Protein AF-A0A3D4Z0M6-F1 (afdb_monomer_lite)

Structure (mmCIF, N/CA/C/O backbone):
data_AF-A0A3D4Z0M6-F1
#
_entry.id   AF-A0A3D4Z0M6-F1
#
loop_
_atom_site.group_PDB
_atom_site.id
_atom_site.type_symbol
_atom_site.label_atom_id
_atom_site.label_alt_id
_atom_site.label_comp_id
_atom_site.label_asym_id
_atom_site.label_entity_id
_atom_site.label_seq_id
_atom_site.pdbx_PDB_ins_code
_atom_site.Cartn_x
_atom_site.Cartn_y
_atom_site.Cartn_z
_atom_site.occupancy
_atom_site.B_iso_or_equiv
_atom_site.auth_seq_id
_atom_site.auth_comp_id
_atom_site.auth_asym_id
_atom_site.auth_atom_id
_atom_site.pdbx_PDB_model_num
ATOM 1 N N . MET A 1 1 ? -47.908 51.190 -25.923 1.00 35.09 1 MET A N 1
ATOM 2 C CA . MET A 1 1 ? -47.369 51.475 -24.568 1.00 35.09 1 MET A CA 1
ATOM 3 C C . MET A 1 1 ? -46.114 50.624 -24.405 1.00 35.09 1 MET A C 1
ATOM 5 O O . MET A 1 1 ? -46.251 49.432 -24.589 1.00 35.09 1 MET A O 1
ATOM 9 N N . LYS A 1 2 ? -44.876 51.059 -24.165 1.00 40.69 2 LYS A N 1
ATOM 10 C CA . LYS A 1 2 ? -44.143 52.338 -24.050 1.00 40.69 2 LYS A CA 1
ATOM 11 C C . LYS A 1 2 ? -43.012 52.251 -25.110 1.00 40.69 2 LYS A C 1
ATOM 13 O O . LYS A 1 2 ? -42.523 51.160 -25.342 1.00 40.69 2 LYS A O 1
ATOM 18 N N . GLY A 1 3 ? -42.552 53.267 -25.826 1.00 33.81 3 GLY A N 1
ATOM 19 C CA . GLY A 1 3 ? -42.704 54.702 -25.670 1.00 33.81 3 GLY A CA 1
ATOM 20 C C . GLY A 1 3 ? -41.327 55.357 -25.559 1.00 33.81 3 GLY A C 1
ATOM 21 O O . GLY A 1 3 ? -40.776 55.315 -24.471 1.00 33.81 3 GLY A O 1
ATOM 22 N N . LYS A 1 4 ? -40.905 56.031 -26.648 1.00 35.88 4 LYS A N 1
ATOM 23 C CA . LYS A 1 4 ? -40.066 57.254 -26.690 1.00 35.88 4 LYS A CA 1
ATOM 24 C C . LYS A 1 4 ? -38.612 57.058 -26.183 1.00 35.88 4 LYS A C 1
ATOM 26 O O . LYS A 1 4 ? -38.340 56.200 -25.371 1.00 35.88 4 LYS A O 1
ATOM 31 N N . SER A 1 5 ? -37.588 57.786 -26.611 1.00 37.28 5 SER A N 1
ATOM 32 C CA . SER A 1 5 ? -37.545 59.201 -26.944 1.00 37.28 5 SER A CA 1
ATOM 33 C C . SER A 1 5 ? -36.145 59.543 -27.486 1.00 37.28 5 SER A C 1
ATOM 35 O O . SER A 1 5 ? -35.161 59.098 -26.911 1.00 37.28 5 SER A O 1
ATOM 37 N N . VAL A 1 6 ? -36.101 60.392 -28.521 1.00 40.75 6 VAL A N 1
ATOM 38 C CA . VAL A 1 6 ? -35.274 61.621 -28.594 1.00 40.75 6 VAL A CA 1
ATOM 39 C C . VAL A 1 6 ? -33.744 61.419 -28.561 1.00 40.75 6 VAL A C 1
ATOM 41 O O . VAL A 1 6 ? -33.149 61.135 -27.536 1.00 40.75 6 VAL A O 1
ATOM 44 N N . MET A 1 7 ? -33.057 61.469 -29.708 1.00 34.66 7 MET A N 1
ATOM 45 C CA . MET A 1 7 ? -32.639 62.687 -30.429 1.00 34.66 7 MET A CA 1
ATOM 46 C C . MET A 1 7 ? -31.686 63.570 -29.611 1.00 34.66 7 MET A C 1
ATOM 48 O O . MET A 1 7 ? -32.118 64.278 -28.713 1.00 34.66 7 MET A O 1
ATOM 52 N N . MET A 1 8 ? -30.423 63.661 -30.038 1.00 35.97 8 MET A N 1
ATOM 53 C CA . MET A 1 8 ? -29.662 64.904 -29.899 1.00 35.97 8 MET A CA 1
ATOM 54 C C . MET A 1 8 ? -28.536 64.995 -30.937 1.00 35.97 8 MET A C 1
ATOM 56 O O . MET A 1 8 ? -27.521 64.312 -30.868 1.00 35.97 8 MET A O 1
ATOM 60 N N . LYS A 1 9 ? -28.750 65.879 -31.918 1.00 39.28 9 LYS A N 1
ATOM 61 C CA . LYS A 1 9 ? -27.719 66.473 -32.774 1.00 39.28 9 LYS A CA 1
ATOM 62 C C . LYS A 1 9 ? -27.037 67.610 -32.001 1.00 39.28 9 LYS A C 1
ATOM 64 O O . LYS A 1 9 ? -27.736 68.466 -31.466 1.00 39.28 9 LYS A O 1
ATOM 69 N N . LYS A 1 10 ? -25.707 67.700 -32.063 1.00 43.59 10 LYS A N 1
ATOM 70 C CA . LYS A 1 10 ? -24.927 68.953 -31.949 1.00 43.59 10 LYS A CA 1
ATOM 71 C C . LYS A 1 10 ? -23.628 68.757 -32.748 1.00 43.59 10 LYS A C 1
ATOM 73 O O . LYS A 1 10 ? -22.839 67.889 -32.410 1.00 43.59 10 LYS A O 1
ATOM 78 N N . LYS A 1 11 ? -23.593 69.255 -33.995 1.00 42.19 11 LYS A N 1
ATOM 79 C CA . LYS A 1 11 ? -22.890 70.480 -34.461 1.00 42.19 11 LYS A CA 1
ATOM 80 C C . LYS A 1 11 ? -21.371 70.401 -34.224 1.00 42.19 11 LYS A C 1
ATOM 82 O O . LYS A 1 11 ? -20.938 70.529 -33.092 1.00 42.19 11 LYS A O 1
ATOM 87 N N . ILE A 1 12 ? -20.604 69.947 -35.223 1.00 45.28 12 ILE A N 1
ATOM 88 C CA . ILE A 1 12 ? -19.953 70.728 -36.308 1.00 45.28 12 ILE A CA 1
ATOM 89 C C . ILE A 1 12 ? -18.880 71.687 -35.764 1.00 45.28 12 ILE A C 1
ATOM 91 O O . ILE A 1 12 ? -19.227 72.652 -35.092 1.00 45.28 12 ILE A O 1
ATOM 95 N N . ASN A 1 13 ? -17.613 71.468 -36.138 1.00 39.25 13 ASN A N 1
ATOM 96 C CA . ASN A 1 13 ? -16.828 72.443 -36.908 1.00 39.25 13 ASN A CA 1
ATOM 97 C C . ASN A 1 13 ? -15.460 71.870 -37.312 1.00 39.25 13 ASN A C 1
ATOM 99 O O . ASN A 1 13 ? -14.703 71.356 -36.497 1.00 39.25 13 ASN A O 1
ATOM 103 N N . GLN A 1 14 ? -15.188 71.977 -38.607 1.00 43.28 14 GLN A N 1
ATOM 104 C CA . GLN A 1 14 ? -13.965 71.619 -39.308 1.00 43.28 14 GLN A CA 1
ATOM 105 C C . GLN A 1 14 ? -13.241 72.933 -39.630 1.00 43.28 14 GLN A C 1
ATOM 107 O O . GLN A 1 14 ? -13.859 73.812 -40.223 1.00 43.28 14 GLN A O 1
ATOM 112 N N . ALA A 1 15 ? -11.965 73.079 -39.263 1.00 42.19 15 ALA A N 1
ATOM 113 C CA . ALA A 1 15 ? -11.063 74.079 -39.849 1.00 42.19 15 ALA A CA 1
ATOM 114 C C . ALA A 1 15 ? -9.594 73.707 -39.547 1.00 42.19 15 ALA A C 1
ATOM 116 O O . ALA A 1 15 ? -9.211 73.615 -38.388 1.00 42.19 15 ALA A O 1
ATOM 117 N N . ILE A 1 16 ? -8.837 73.293 -40.573 1.00 44.03 16 ILE A N 1
ATOM 118 C CA . ILE A 1 16 ? -7.731 74.056 -41.206 1.00 44.03 16 ILE A CA 1
ATOM 119 C C . ILE A 1 16 ? -6.449 74.025 -40.345 1.00 44.03 16 ILE A C 1
ATOM 121 O O . ILE A 1 16 ? -6.341 74.706 -39.337 1.00 44.03 16 ILE A O 1
ATOM 125 N N . LEU A 1 17 ? -5.530 73.094 -40.622 1.00 35.16 17 LEU A N 1
ATOM 126 C CA . LEU A 1 17 ? -4.388 73.232 -41.550 1.00 35.16 17 LEU A CA 1
ATOM 127 C C . LEU A 1 17 ? -3.334 74.237 -41.053 1.00 35.16 17 LEU A C 1
ATOM 129 O O . LEU A 1 17 ? -3.578 75.440 -41.101 1.00 35.16 17 LEU A O 1
ATOM 133 N N . LYS A 1 18 ? -2.138 73.739 -40.697 1.00 35.72 18 LYS A N 1
ATOM 134 C CA . LYS A 1 18 ? -0.835 74.223 -41.202 1.00 35.72 18 LYS A CA 1
ATOM 135 C C . LYS A 1 18 ? 0.344 73.504 -40.538 1.00 35.72 18 LYS A C 1
ATOM 137 O O . LYS A 1 18 ? 0.490 73.543 -39.326 1.00 35.72 18 LYS A O 1
ATOM 142 N N . GLY A 1 19 ? 1.213 72.970 -41.398 1.00 35.75 19 GLY A N 1
ATOM 143 C CA . GLY A 1 19 ? 2.655 72.889 -41.179 1.00 35.75 19 GLY A CA 1
ATOM 144 C C . GLY A 1 19 ? 3.140 71.707 -40.352 1.00 35.75 19 GLY A C 1
ATOM 145 O O . GLY A 1 19 ? 3.070 71.748 -39.140 1.00 35.75 19 GLY A O 1
ATOM 146 N N . PHE A 1 20 ? 3.731 70.710 -41.005 1.00 37.91 20 PHE A N 1
ATOM 147 C CA . PHE A 1 20 ? 5.175 70.506 -40.899 1.00 37.91 20 PHE A CA 1
ATOM 148 C C . PHE A 1 20 ? 5.644 69.713 -42.121 1.00 37.91 20 PHE A C 1
ATOM 150 O O . PHE A 1 20 ? 5.141 68.643 -42.451 1.00 37.91 20 PHE A O 1
ATOM 157 N N . SER A 1 21 ? 6.543 70.363 -42.847 1.00 34.91 21 SER A N 1
ATOM 158 C CA . SER A 1 21 ? 7.282 69.855 -43.990 1.00 34.91 21 SER A CA 1
ATOM 159 C C . SER A 1 21 ? 8.355 68.864 -43.519 1.00 34.91 21 SER A C 1
ATOM 161 O O . SER A 1 21 ? 8.714 68.879 -42.343 1.00 34.91 21 SER A O 1
ATOM 163 N N . VAL A 1 22 ? 8.926 68.137 -44.485 1.00 39.34 22 VAL A N 1
ATOM 164 C CA . VAL A 1 22 ? 10.261 67.498 -44.501 1.00 39.34 22 VAL A CA 1
ATOM 165 C C . VAL A 1 22 ? 10.251 65.959 -44.612 1.00 39.34 22 VAL A C 1
ATOM 167 O O . VAL A 1 22 ? 10.216 65.222 -43.637 1.00 39.34 22 VAL A O 1
ATOM 170 N N . VAL A 1 23 ? 10.362 65.534 -45.879 1.00 43.53 23 VAL A N 1
ATOM 171 C CA . VAL A 1 23 ? 11.240 64.471 -46.413 1.00 43.53 23 VAL A CA 1
ATOM 172 C C . VAL A 1 23 ? 11.001 63.030 -45.929 1.00 43.53 23 VAL A C 1
ATOM 174 O O . VAL A 1 23 ? 11.606 62.532 -44.987 1.00 43.53 23 VAL A O 1
ATOM 177 N N . PHE A 1 24 ? 10.188 62.317 -46.713 1.00 37.53 24 PHE A N 1
ATOM 178 C CA . PHE A 1 24 ? 10.189 60.858 -46.835 1.00 37.53 24 PHE A CA 1
ATOM 179 C C . PHE A 1 24 ? 11.410 60.415 -47.652 1.00 37.53 24 PHE A C 1
ATOM 181 O O 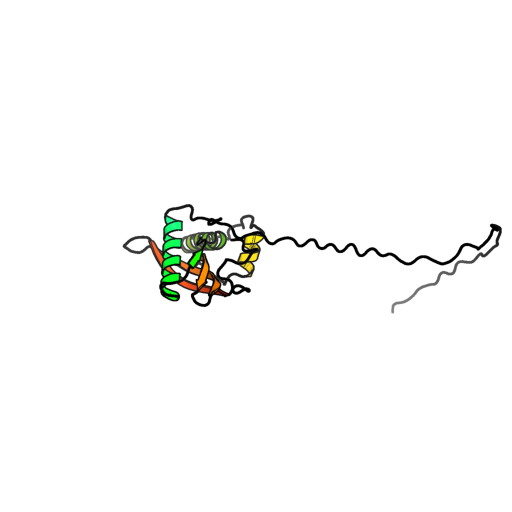. PHE A 1 24 ? 11.394 60.588 -48.868 1.00 37.53 24 PHE A O 1
ATOM 188 N N . LEU A 1 25 ? 12.432 59.828 -47.018 1.00 40.03 25 LEU A N 1
ATOM 189 C CA . LEU A 1 25 ? 13.338 58.866 -47.665 1.00 40.03 25 LEU A CA 1
ATOM 190 C C . LEU A 1 25 ? 14.285 58.205 -46.643 1.00 40.03 25 LEU A C 1
ATOM 192 O O . LEU A 1 25 ? 15.351 58.752 -46.412 1.00 40.03 25 LEU A O 1
ATOM 196 N N . VAL A 1 26 ? 13.962 57.020 -46.102 1.00 42.81 26 VAL A N 1
ATOM 197 C CA . VAL A 1 26 ? 14.962 55.958 -45.824 1.00 42.81 26 VAL A CA 1
ATOM 198 C C . VAL A 1 26 ? 14.276 54.580 -45.857 1.00 42.81 26 VAL A C 1
ATOM 200 O O . VAL A 1 26 ? 13.585 54.180 -44.928 1.00 42.81 26 VAL A O 1
ATOM 203 N N . VAL A 1 27 ? 14.460 53.902 -46.991 1.00 45.03 27 VAL A N 1
ATOM 204 C CA . VAL A 1 27 ? 14.784 52.473 -47.169 1.00 45.03 27 VAL A CA 1
ATOM 205 C C . VAL A 1 27 ? 14.134 51.455 -46.210 1.00 45.03 27 VAL A C 1
ATOM 207 O O . VAL A 1 27 ? 14.610 51.182 -45.113 1.00 45.03 27 VAL A O 1
ATOM 210 N N . PHE A 1 28 ? 13.108 50.783 -46.740 1.00 45.19 28 PHE A N 1
ATOM 211 C CA . PHE A 1 28 ? 12.792 49.378 -46.460 1.00 45.19 28 PHE A CA 1
ATOM 212 C C . PHE A 1 28 ? 14.061 48.532 -46.633 1.00 45.19 28 PHE A C 1
ATOM 214 O O . PHE A 1 28 ? 14.608 48.563 -47.730 1.00 45.19 28 PHE A O 1
ATOM 221 N N . LEU A 1 29 ? 14.500 47.806 -45.594 1.00 47.81 29 LEU A N 1
ATOM 222 C CA . LEU A 1 29 ? 15.223 46.515 -45.631 1.00 47.81 29 LEU A CA 1
ATOM 223 C C . LEU A 1 29 ? 15.841 46.229 -44.249 1.00 47.81 29 LEU A C 1
ATOM 225 O O . LEU A 1 29 ? 16.906 46.749 -43.940 1.00 47.81 29 LEU A O 1
ATOM 229 N N . CYS A 1 30 ? 15.170 45.409 -43.431 1.00 35.50 30 CYS A N 1
ATOM 230 C CA . CYS A 1 30 ? 15.763 44.366 -42.572 1.00 35.50 30 CYS A CA 1
ATOM 231 C C . CYS A 1 30 ? 14.657 43.688 -41.739 1.00 35.50 30 CYS A C 1
ATOM 233 O O . CYS A 1 30 ? 14.089 44.268 -40.821 1.00 35.50 30 CYS A O 1
ATOM 235 N N . SER A 1 31 ? 14.348 42.463 -42.158 1.00 50.16 31 SER A N 1
ATOM 236 C CA . SER A 1 31 ? 13.679 41.323 -41.521 1.00 50.16 31 SER A CA 1
ATOM 237 C C . SER A 1 31 ? 13.111 41.455 -40.093 1.00 50.16 31 SER A C 1
ATOM 239 O O . SER A 1 31 ? 13.817 41.887 -39.181 1.00 50.16 31 SER A O 1
ATOM 241 N N . PRO A 1 32 ? 11.902 40.911 -39.826 1.00 46.44 32 PRO A N 1
ATOM 242 C CA . PRO A 1 32 ? 11.433 40.678 -38.469 1.00 46.44 32 PRO A CA 1
ATOM 243 C C . PRO A 1 32 ? 12.222 39.501 -37.886 1.00 46.44 32 PRO A C 1
ATOM 245 O O . PRO A 1 32 ? 11.831 38.341 -37.992 1.00 46.44 32 PRO A O 1
ATOM 248 N N . GLY A 1 33 ? 13.362 39.796 -37.269 1.00 46.00 33 GLY A N 1
ATOM 249 C CA . GLY A 1 33 ? 14.050 38.869 -36.383 1.00 46.00 33 GLY A CA 1
ATOM 250 C C . GLY A 1 33 ? 13.257 38.723 -35.092 1.00 46.00 33 GLY A C 1
ATOM 251 O O . GLY A 1 33 ? 13.687 39.198 -34.048 1.00 46.00 33 GLY A O 1
ATOM 252 N N . TRP A 1 34 ? 12.081 38.094 -35.153 1.00 52.31 34 TRP A N 1
ATOM 253 C CA . TRP A 1 34 ? 11.481 37.496 -33.968 1.00 52.31 34 TRP A CA 1
ATOM 254 C C . TRP A 1 34 ? 12.409 36.351 -33.590 1.00 52.31 34 TRP A C 1
ATOM 256 O O . TRP A 1 34 ? 12.282 35.230 -34.085 1.00 52.31 34 TRP A O 1
ATOM 266 N N . THR A 1 35 ? 13.403 36.651 -32.762 1.00 51.06 35 THR A N 1
ATOM 267 C CA . THR A 1 35 ? 14.135 35.646 -32.013 1.00 51.06 35 THR A CA 1
ATOM 268 C C . THR A 1 35 ? 13.093 34.857 -31.238 1.00 51.06 35 THR A C 1
ATOM 270 O O . THR A 1 35 ? 12.590 35.281 -30.199 1.00 51.06 35 THR A O 1
ATOM 273 N N . LYS A 1 36 ? 12.724 33.691 -31.775 1.00 50.25 36 LYS A N 1
ATOM 274 C CA . LYS A 1 36 ? 12.119 32.639 -30.978 1.00 50.25 36 LYS A CA 1
ATOM 275 C C . LYS A 1 36 ? 13.155 32.309 -29.920 1.00 50.25 36 LYS A C 1
ATOM 277 O O . LYS A 1 36 ? 14.103 31.575 -30.182 1.00 50.25 36 LYS A O 1
ATOM 282 N N . VAL A 1 37 ? 13.000 32.898 -28.741 1.00 47.16 37 VAL A N 1
ATOM 283 C CA . VAL A 1 37 ? 13.610 32.368 -27.533 1.00 47.16 37 VAL A CA 1
ATOM 284 C C . VAL A 1 37 ? 13.008 30.978 -27.392 1.00 47.16 37 VAL A C 1
ATOM 286 O O . VAL A 1 37 ? 11.873 30.812 -26.948 1.00 47.16 37 VAL A O 1
ATOM 289 N N . ALA A 1 38 ? 13.726 29.973 -27.885 1.00 46.56 38 ALA A N 1
ATOM 290 C CA . ALA A 1 38 ? 13.448 28.599 -27.547 1.00 46.56 38 ALA A CA 1
ATOM 291 C C . ALA A 1 38 ? 13.747 28.486 -26.053 1.00 46.56 38 ALA A C 1
ATOM 293 O O . ALA A 1 38 ? 14.893 28.310 -25.648 1.00 46.56 38 ALA A O 1
ATOM 294 N N . ILE A 1 39 ? 12.715 28.632 -25.222 1.00 47.84 39 ILE A N 1
ATOM 295 C CA . ILE A 1 39 ? 12.757 28.157 -23.843 1.00 47.84 39 ILE A CA 1
ATOM 296 C C . ILE A 1 39 ? 12.763 26.628 -23.940 1.00 47.84 39 ILE A C 1
ATOM 298 O O . ILE A 1 39 ? 11.755 25.962 -23.737 1.00 47.84 39 ILE A O 1
ATOM 302 N N . GLN A 1 40 ? 13.906 26.050 -24.307 1.00 48.81 40 GLN A N 1
ATOM 303 C CA . GLN A 1 40 ? 14.216 24.657 -24.014 1.00 48.81 40 GLN A CA 1
ATOM 304 C C . GLN A 1 40 ? 14.728 24.599 -22.577 1.00 48.81 40 GLN A C 1
ATOM 306 O O . GLN A 1 40 ? 15.881 24.292 -22.302 1.00 48.81 40 GLN A O 1
ATOM 311 N N . GLY A 1 41 ? 13.843 24.922 -21.638 1.00 42.16 41 GLY A N 1
ATOM 312 C CA . GLY A 1 41 ? 14.001 24.476 -20.267 1.00 42.16 41 GLY A CA 1
ATOM 313 C C . GLY A 1 41 ? 13.523 23.035 -20.210 1.00 42.16 41 GLY A C 1
ATOM 314 O O . GLY A 1 41 ? 12.361 22.793 -19.897 1.00 42.16 41 GLY A O 1
ATOM 315 N N . SER A 1 42 ? 14.377 22.067 -20.550 1.00 58.91 42 SER A N 1
ATOM 316 C CA . SER A 1 42 ? 14.110 20.685 -20.157 1.00 58.91 42 SER A CA 1
ATOM 317 C C . SER A 1 42 ? 14.242 20.631 -18.636 1.00 58.91 42 SER A C 1
ATOM 319 O O . SER A 1 42 ? 15.348 20.495 -18.112 1.00 58.91 42 SER A O 1
ATOM 321 N N . VAL A 1 43 ? 13.134 20.809 -17.915 1.00 65.00 43 VAL A N 1
ATOM 322 C CA . VAL A 1 43 ? 13.098 20.531 -16.479 1.00 65.00 43 VAL A CA 1
ATOM 323 C C . VAL A 1 43 ? 13.383 19.039 -16.348 1.00 65.00 43 VAL A C 1
ATOM 325 O O . VAL A 1 43 ? 12.546 18.205 -16.692 1.00 65.00 43 VAL A O 1
ATOM 328 N N . ALA A 1 44 ? 14.611 18.692 -15.959 1.00 74.81 44 ALA A N 1
ATOM 329 C CA . ALA A 1 44 ? 14.968 17.308 -15.709 1.00 74.81 44 ALA A CA 1
ATOM 330 C C . ALA A 1 44 ? 14.055 16.802 -14.589 1.00 74.81 44 ALA A C 1
ATOM 332 O O . ALA A 1 44 ? 14.063 17.357 -13.491 1.00 74.81 44 ALA A O 1
ATOM 333 N N . MET A 1 45 ? 13.236 15.788 -14.881 1.00 75.69 45 MET A N 1
ATOM 334 C CA . MET A 1 45 ? 12.350 15.224 -13.866 1.00 75.69 45 MET A CA 1
ATOM 335 C C . MET A 1 45 ? 13.182 14.726 -12.677 1.00 75.69 45 MET A C 1
ATOM 337 O O . MET A 1 45 ? 14.243 14.124 -12.906 1.00 75.69 45 MET A O 1
ATOM 341 N N . PRO A 1 46 ? 12.731 14.967 -11.431 1.00 79.00 46 PRO A N 1
ATOM 342 C CA . PRO A 1 46 ? 13.473 14.554 -10.253 1.00 79.00 46 PRO A CA 1
ATOM 343 C C . PRO A 1 46 ? 13.669 13.038 -10.264 1.00 79.00 46 PRO A C 1
ATOM 345 O O . PRO A 1 46 ? 12.824 12.281 -10.753 1.00 79.00 46 PRO A O 1
ATOM 348 N N . GLN A 1 47 ? 14.817 12.597 -9.756 1.00 82.00 47 GLN A N 1
ATOM 349 C CA . GLN A 1 47 ? 15.041 11.173 -9.547 1.00 82.00 47 GLN A CA 1
ATOM 350 C C . GLN A 1 47 ? 14.122 10.684 -8.422 1.00 82.00 47 GLN A C 1
ATOM 352 O O . GLN A 1 47 ? 13.878 11.441 -7.478 1.00 82.00 47 GLN A O 1
ATOM 357 N N . PRO A 1 48 ? 13.630 9.440 -8.500 1.00 83.88 48 PRO A N 1
ATOM 358 C CA . PRO A 1 48 ? 12.879 8.857 -7.400 1.00 83.88 48 PRO A CA 1
ATOM 359 C C . PRO A 1 48 ? 13.757 8.792 -6.138 1.00 83.88 48 PRO A C 1
ATOM 361 O O . PRO A 1 48 ? 14.973 8.591 -6.263 1.00 83.88 48 PRO A O 1
ATOM 364 N N . PRO A 1 49 ? 13.185 8.975 -4.936 1.00 84.31 49 PRO A N 1
ATOM 365 C CA . PRO A 1 49 ? 13.955 8.948 -3.696 1.00 84.31 49 PRO A CA 1
ATOM 366 C C . PRO A 1 49 ? 14.639 7.587 -3.506 1.00 84.31 49 PRO A C 1
ATOM 368 O O . PRO A 1 49 ? 14.139 6.562 -3.949 1.00 84.31 49 PRO A O 1
ATOM 371 N N . ALA A 1 50 ? 15.811 7.547 -2.874 1.00 85.31 50 ALA A N 1
ATOM 372 C CA . ALA A 1 50 ? 16.483 6.269 -2.612 1.00 85.31 50 ALA A CA 1
ATOM 373 C C . ALA A 1 50 ? 15.805 5.495 -1.466 1.00 85.31 50 ALA A C 1
ATOM 375 O O . ALA A 1 50 ? 15.679 4.272 -1.512 1.00 85.31 50 ALA A O 1
ATOM 376 N N . GLU A 1 51 ? 15.338 6.228 -0.459 1.00 87.25 51 GLU A N 1
ATOM 377 C CA . GLU A 1 51 ? 14.684 5.710 0.741 1.00 87.25 51 GLU A CA 1
ATOM 378 C C . GLU A 1 51 ? 13.180 5.997 0.709 1.00 87.25 51 GLU A C 1
ATOM 380 O O . GLU A 1 51 ? 12.717 6.806 -0.094 1.00 87.25 51 GLU A O 1
ATOM 385 N N . ASN A 1 52 ? 12.412 5.335 1.582 1.00 86.50 52 ASN A N 1
ATOM 386 C CA . ASN A 1 52 ? 10.995 5.655 1.748 1.00 86.50 52 ASN A CA 1
ATOM 387 C C . ASN A 1 52 ? 10.868 7.076 2.318 1.00 86.50 52 ASN A C 1
ATOM 389 O O . ASN A 1 52 ? 11.313 7.283 3.446 1.00 86.50 52 ASN A O 1
ATOM 393 N N . PRO A 1 53 ? 10.282 8.045 1.588 1.00 85.00 53 PRO A N 1
ATOM 394 C CA . PRO A 1 53 ? 10.129 9.407 2.097 1.00 85.00 53 PRO A CA 1
ATOM 395 C C . PRO A 1 53 ? 9.065 9.510 3.200 1.00 85.00 53 PRO A C 1
ATOM 397 O O . PRO A 1 53 ? 9.106 10.454 3.985 1.00 85.00 53 PRO A O 1
ATOM 400 N N . HIS A 1 54 ? 8.162 8.526 3.300 1.00 87.62 54 HIS A N 1
ATOM 401 C CA . HIS A 1 54 ? 7.120 8.441 4.327 1.00 87.62 54 HIS A CA 1
ATOM 402 C C . HIS A 1 54 ? 7.220 7.109 5.082 1.00 87.62 54 HIS A C 1
ATOM 404 O O . HIS A 1 54 ? 6.314 6.280 5.006 1.00 87.62 54 HIS A O 1
ATOM 410 N N . PRO A 1 55 ? 8.327 6.835 5.794 1.00 89.31 55 PRO A N 1
ATOM 411 C CA . PRO A 1 55 ? 8.477 5.566 6.492 1.00 89.31 55 PRO A CA 1
ATOM 412 C C . PRO A 1 55 ? 7.423 5.429 7.608 1.00 89.31 55 PRO A C 1
ATOM 414 O O . PRO A 1 55 ? 7.017 6.439 8.194 1.00 89.31 55 PRO A O 1
ATOM 417 N N . PRO A 1 56 ? 6.981 4.198 7.937 1.00 91.94 56 PRO A N 1
ATOM 418 C CA . PRO A 1 56 ? 6.090 3.974 9.072 1.00 91.94 56 PRO A CA 1
ATOM 419 C C . PRO A 1 56 ? 6.712 4.539 10.356 1.00 91.94 56 PRO A C 1
ATOM 421 O O . PRO A 1 56 ? 7.879 4.294 10.655 1.00 91.94 56 PRO A O 1
ATOM 424 N N . GLN A 1 57 ? 5.932 5.318 11.108 1.00 91.75 57 GLN A N 1
ATOM 425 C CA . GLN A 1 57 ? 6.438 6.089 12.252 1.00 91.75 57 GLN A CA 1
ATOM 426 C C . GLN A 1 57 ? 6.218 5.390 13.599 1.00 91.75 57 GLN A C 1
ATOM 428 O O . GLN A 1 57 ? 6.855 5.742 14.590 1.00 91.75 57 GLN A O 1
ATOM 433 N N . THR A 1 58 ? 5.317 4.406 13.649 1.00 93.50 58 THR A N 1
ATOM 434 C CA . THR A 1 58 ? 4.940 3.684 14.871 1.00 93.50 58 THR A CA 1
ATOM 435 C C . THR A 1 58 ? 4.979 2.166 14.662 1.00 93.50 58 THR A C 1
ATOM 437 O O . THR A 1 58 ? 4.864 1.702 13.523 1.00 93.50 58 THR A O 1
ATOM 440 N N . PRO A 1 59 ? 5.088 1.357 15.735 1.00 94.75 59 PRO A N 1
ATOM 441 C CA . PRO A 1 59 ? 4.958 -0.099 15.635 1.00 94.75 59 PRO A CA 1
ATOM 442 C C . PRO A 1 59 ? 3.622 -0.542 15.024 1.00 94.75 59 PRO A C 1
ATOM 444 O O . PRO A 1 59 ? 3.556 -1.534 14.300 1.00 94.75 59 PRO A O 1
ATOM 447 N N . GLU A 1 60 ? 2.538 0.188 15.285 1.00 92.62 60 GLU A N 1
ATOM 448 C CA . GLU A 1 60 ? 1.232 -0.063 14.679 1.00 92.62 60 GLU A CA 1
ATOM 449 C C . GLU A 1 60 ? 1.261 0.180 13.168 1.00 92.62 60 GLU A C 1
ATOM 451 O O . GLU A 1 60 ? 0.743 -0.646 12.418 1.00 92.62 60 GLU A O 1
ATOM 456 N N . ASP A 1 61 ? 1.893 1.262 12.709 1.00 94.12 61 ASP A N 1
ATOM 457 C CA . ASP A 1 61 ? 2.042 1.535 11.275 1.00 94.12 61 ASP A CA 1
ATOM 458 C C . ASP A 1 61 ? 2.904 0.480 10.595 1.00 94.12 61 ASP A C 1
ATOM 460 O O . ASP A 1 61 ? 2.564 0.027 9.503 1.00 94.12 61 ASP A O 1
ATOM 464 N N . GLN A 1 62 ? 3.962 0.022 11.268 1.00 97.06 62 GLN A N 1
ATOM 465 C CA . GLN A 1 62 ? 4.768 -1.085 10.771 1.00 97.06 62 GLN A CA 1
ATOM 466 C C . GLN A 1 62 ? 3.918 -2.349 10.601 1.00 97.06 62 GLN A C 1
ATOM 468 O O . GLN A 1 62 ? 3.963 -2.965 9.544 1.00 97.06 62 GLN A O 1
ATOM 473 N N . ARG A 1 63 ? 3.057 -2.694 11.569 1.00 96.38 63 ARG A N 1
ATOM 474 C CA . ARG A 1 63 ? 2.153 -3.854 11.449 1.00 96.38 63 ARG A CA 1
ATOM 475 C C . ARG A 1 63 ? 1.159 -3.729 10.288 1.00 96.38 63 ARG A C 1
ATOM 477 O O . ARG A 1 63 ? 0.892 -4.725 9.616 1.00 96.38 63 ARG A O 1
ATOM 484 N N . ARG A 1 64 ? 0.631 -2.527 10.027 1.00 96.69 64 ARG A N 1
ATOM 485 C CA . ARG A 1 64 ? -0.235 -2.253 8.859 1.00 96.69 64 ARG A CA 1
ATOM 486 C C . ARG A 1 64 ? 0.519 -2.465 7.553 1.00 96.69 64 ARG A C 1
ATOM 488 O O . ARG A 1 64 ? 0.013 -3.129 6.650 1.00 96.69 64 ARG A O 1
ATOM 495 N N . VAL A 1 65 ? 1.730 -1.914 7.473 1.00 97.62 65 VAL A N 1
ATOM 496 C CA . VAL A 1 65 ? 2.627 -2.051 6.323 1.00 97.62 65 VAL A CA 1
ATOM 497 C C . VAL A 1 65 ? 3.001 -3.514 6.098 1.00 97.62 65 VAL A C 1
ATOM 499 O O . VAL A 1 65 ? 2.880 -4.003 4.979 1.00 97.62 65 VAL A O 1
ATOM 502 N N . ASP A 1 66 ? 3.366 -4.245 7.148 1.00 97.62 66 ASP A N 1
ATOM 503 C CA . ASP A 1 66 ? 3.723 -5.662 7.065 1.00 97.62 66 ASP A CA 1
ATOM 504 C C . ASP A 1 66 ? 2.551 -6.504 6.563 1.00 97.62 66 ASP A C 1
ATOM 506 O O . ASP A 1 66 ? 2.731 -7.365 5.698 1.00 97.62 66 ASP A O 1
ATOM 510 N N . PHE A 1 67 ? 1.340 -6.241 7.063 1.00 97.38 67 PHE A N 1
ATOM 511 C CA . PHE A 1 67 ? 0.134 -6.894 6.569 1.00 97.38 67 PHE A CA 1
ATOM 512 C C . PHE A 1 67 ? -0.101 -6.569 5.088 1.00 97.38 67 PHE A C 1
ATOM 514 O O . PHE A 1 67 ? -0.301 -7.489 4.296 1.00 97.38 67 PHE A O 1
ATOM 521 N N . ALA A 1 68 ? -0.007 -5.300 4.677 1.00 98.00 68 ALA A N 1
ATOM 522 C CA . ALA A 1 68 ? -0.156 -4.898 3.277 1.00 98.00 68 ALA A CA 1
ATOM 523 C C . ALA A 1 68 ? 0.857 -5.601 2.360 1.00 98.00 68 ALA A C 1
ATOM 525 O O . ALA A 1 68 ? 0.479 -6.177 1.341 1.00 98.00 68 ALA A O 1
ATOM 526 N N . VAL A 1 69 ? 2.133 -5.617 2.749 1.00 97.62 69 VAL A N 1
ATOM 527 C CA . VAL A 1 69 ? 3.218 -6.285 2.017 1.00 97.62 69 VAL A CA 1
ATOM 528 C C . VAL A 1 69 ? 2.952 -7.784 1.889 1.00 97.62 69 VAL A C 1
ATOM 530 O O . VAL A 1 69 ? 3.157 -8.354 0.815 1.00 97.62 69 VAL A O 1
ATOM 533 N N . GLN A 1 70 ? 2.458 -8.431 2.947 1.00 97.31 70 GLN A N 1
ATOM 534 C CA . GLN A 1 70 ? 2.047 -9.835 2.888 1.00 97.31 70 GLN A CA 1
ATOM 535 C C . GLN A 1 70 ? 0.899 -10.049 1.897 1.00 97.31 70 GLN A C 1
ATOM 537 O O . GLN A 1 70 ? 0.969 -10.984 1.105 1.00 97.31 70 GLN A O 1
ATOM 542 N N . GLN A 1 71 ? -0.112 -9.175 1.878 1.00 97.88 71 GLN A N 1
ATOM 543 C CA . GLN A 1 71 ? -1.221 -9.274 0.922 1.00 97.88 71 GLN A CA 1
ATOM 544 C C . GLN A 1 71 ? -0.760 -9.044 -0.527 1.00 97.88 71 GLN A C 1
ATOM 546 O O . GLN A 1 71 ? -1.189 -9.769 -1.423 1.00 97.88 71 GLN A O 1
ATOM 551 N N . ILE A 1 72 ? 0.156 -8.099 -0.771 1.00 97.38 72 ILE A N 1
ATOM 552 C CA . ILE A 1 72 ? 0.767 -7.886 -2.095 1.00 97.38 72 ILE A CA 1
ATOM 553 C C . ILE A 1 72 ? 1.488 -9.163 -2.548 1.00 97.38 72 ILE A C 1
ATOM 555 O O . ILE A 1 72 ? 1.239 -9.660 -3.646 1.00 97.38 72 ILE A O 1
ATOM 559 N N . ARG A 1 73 ? 2.331 -9.748 -1.691 1.00 96.19 73 ARG A N 1
ATOM 560 C CA . ARG A 1 73 ? 3.032 -11.008 -1.995 1.00 96.19 73 ARG A CA 1
ATOM 561 C C . ARG A 1 73 ? 2.071 -12.183 -2.184 1.00 96.19 73 ARG A C 1
ATOM 563 O O . ARG A 1 73 ? 2.309 -13.022 -3.042 1.00 96.19 73 ARG A O 1
ATOM 570 N N . ALA A 1 74 ? 0.977 -12.241 -1.430 1.00 96.06 74 ALA A N 1
ATOM 571 C CA . ALA A 1 74 ? -0.048 -13.267 -1.607 1.00 96.06 74 ALA A CA 1
ATOM 572 C C . ALA A 1 74 ? -0.765 -13.136 -2.961 1.00 96.06 74 ALA A C 1
ATOM 574 O O . ALA A 1 74 ? -1.055 -14.147 -3.594 1.00 96.06 74 ALA A O 1
ATOM 575 N N . LYS A 1 75 ? -1.018 -11.904 -3.427 1.00 95.50 75 LYS A N 1
ATOM 576 C CA . LYS A 1 75 ? -1.682 -11.640 -4.710 1.00 95.50 75 LYS A CA 1
ATOM 577 C C . LYS A 1 75 ? -0.785 -11.934 -5.916 1.00 95.50 75 LYS A C 1
ATOM 579 O O . LYS A 1 75 ? -1.256 -12.534 -6.877 1.00 95.50 75 LYS A O 1
ATOM 584 N N . TYR A 1 76 ? 0.476 -11.503 -5.881 1.00 93.81 76 TYR A N 1
ATOM 585 C CA . TYR A 1 76 ? 1.375 -11.554 -7.046 1.00 93.81 76 TYR A CA 1
ATOM 586 C C . TYR A 1 76 ? 2.466 -12.637 -6.960 1.00 93.81 76 TYR A C 1
ATOM 588 O O . TYR A 1 76 ? 3.245 -12.799 -7.896 1.00 93.81 76 TYR A O 1
ATOM 596 N N . GLY A 1 77 ? 2.531 -13.388 -5.859 1.00 90.25 77 GLY A N 1
ATOM 597 C CA . GLY A 1 77 ? 3.532 -14.427 -5.620 1.00 90.25 77 GLY A CA 1
ATOM 598 C C . GLY A 1 77 ? 4.849 -13.909 -5.028 1.00 90.25 77 GLY A C 1
ATOM 599 O O . GLY A 1 77 ? 4.991 -12.746 -4.645 1.00 90.25 77 GLY A O 1
ATOM 600 N N . ALA A 1 78 ? 5.838 -14.802 -4.932 1.00 74.94 7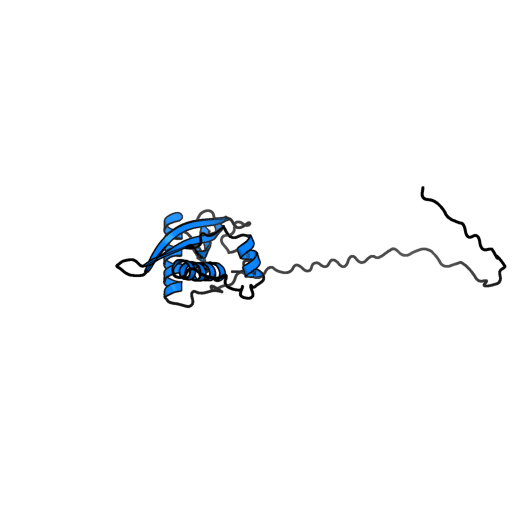8 ALA A N 1
ATOM 601 C CA . ALA A 1 78 ? 7.195 -14.464 -4.509 1.00 74.94 78 ALA A CA 1
ATOM 602 C C . ALA A 1 78 ? 7.979 -13.938 -5.719 1.00 74.94 78 ALA A C 1
ATOM 604 O O . ALA A 1 78 ? 8.299 -14.695 -6.629 1.00 74.94 78 ALA A O 1
ATOM 605 N N . GLY A 1 79 ? 8.249 -12.638 -5.764 1.00 83.50 79 GLY A N 1
ATOM 606 C CA . GLY A 1 79 ? 8.869 -12.022 -6.939 1.00 83.50 79 GLY A CA 1
ATOM 607 C C . GLY A 1 79 ? 8.730 -10.505 -7.039 1.00 83.50 79 GLY A C 1
ATOM 608 O O . GLY A 1 79 ? 9.665 -9.888 -7.543 1.00 83.50 79 GLY A O 1
ATOM 609 N N . PRO A 1 80 ? 7.641 -9.877 -6.551 1.00 91.56 80 PRO A N 1
ATOM 610 C CA . PRO A 1 80 ? 7.519 -8.436 -6.656 1.00 91.56 80 PRO A CA 1
ATOM 611 C C . PRO A 1 80 ? 8.581 -7.702 -5.844 1.00 91.56 80 PRO A C 1
ATOM 613 O O . PRO A 1 80 ? 8.799 -8.005 -4.664 1.00 91.56 80 PRO A O 1
ATOM 616 N N . GLU A 1 81 ? 9.182 -6.684 -6.452 1.00 95.00 81 GLU A N 1
ATOM 617 C CA . GLU A 1 81 ? 9.922 -5.671 -5.708 1.00 95.00 81 GLU A CA 1
ATOM 618 C C . GLU A 1 81 ? 8.920 -4.650 -5.173 1.00 95.00 81 GLU A C 1
ATOM 620 O O . GLU A 1 81 ? 8.137 -4.088 -5.935 1.00 95.00 81 GLU A O 1
ATOM 625 N N . ILE A 1 82 ? 8.925 -4.419 -3.862 1.00 94.69 82 ILE A N 1
ATOM 626 C CA . ILE A 1 82 ? 7.982 -3.513 -3.201 1.00 94.69 82 ILE A CA 1
ATOM 627 C C . ILE A 1 82 ? 8.777 -2.345 -2.631 1.00 94.69 82 ILE A C 1
ATOM 629 O O . ILE A 1 82 ? 9.677 -2.549 -1.812 1.00 94.69 82 ILE A O 1
ATOM 633 N N . ARG A 1 83 ? 8.443 -1.125 -3.053 1.00 94.44 83 ARG A N 1
ATOM 634 C CA . ARG A 1 83 ? 9.096 0.110 -2.617 1.00 94.44 83 ARG A CA 1
ATOM 635 C C . ARG A 1 83 ? 8.131 1.043 -1.908 1.00 94.44 83 ARG A C 1
ATOM 637 O O . ARG A 1 83 ? 6.971 1.183 -2.284 1.00 94.44 83 ARG A O 1
ATOM 644 N N . TRP A 1 84 ? 8.690 1.679 -0.884 1.00 94.12 84 TRP A N 1
ATOM 645 C CA . TRP A 1 84 ? 8.098 2.755 -0.086 1.00 94.12 84 TRP A CA 1
ATOM 646 C C . TRP A 1 84 ? 6.682 2.479 0.432 1.00 94.12 84 TRP A C 1
ATOM 648 O O . TRP A 1 84 ? 5.804 3.337 0.310 1.00 94.12 84 TRP A O 1
ATOM 658 N N . PRO A 1 85 ? 6.439 1.295 1.030 1.00 96.62 85 PRO A N 1
ATOM 659 C CA . PRO A 1 85 ? 5.134 1.007 1.578 1.00 96.62 85 PRO A CA 1
ATOM 660 C C . PRO A 1 85 ? 4.860 1.902 2.792 1.00 96.62 85 PRO A C 1
ATOM 662 O O . PRO A 1 85 ? 5.692 1.990 3.702 1.00 96.62 85 PRO A O 1
ATOM 665 N N . HIS A 1 86 ? 3.707 2.564 2.818 1.00 95.56 86 HIS A N 1
ATOM 666 C CA . HIS A 1 86 ? 3.333 3.453 3.915 1.00 95.56 86 HIS A CA 1
ATOM 667 C C . HIS A 1 86 ? 1.817 3.650 4.021 1.00 95.56 86 HIS A C 1
ATOM 669 O O . HIS A 1 86 ? 1.068 3.466 3.064 1.00 95.56 86 HIS A O 1
ATOM 675 N N . VAL A 1 87 ? 1.347 4.009 5.214 1.00 95.12 87 VAL A N 1
ATOM 676 C CA . VAL A 1 87 ? -0.071 4.310 5.450 1.00 95.12 87 VAL A CA 1
ATOM 677 C C . VAL A 1 87 ? -0.390 5.683 4.864 1.00 95.12 87 VAL A C 1
ATOM 679 O O . VAL A 1 87 ? 0.241 6.665 5.249 1.00 95.12 87 VAL A O 1
ATOM 682 N N . ILE A 1 88 ? -1.406 5.776 4.002 1.00 92.00 88 ILE A N 1
ATOM 683 C CA . ILE A 1 88 ? -1.835 7.060 3.436 1.00 92.00 88 ILE A CA 1
ATOM 684 C C . ILE A 1 88 ? -2.497 7.898 4.547 1.00 92.00 88 ILE A C 1
ATOM 686 O O . ILE A 1 88 ? -3.583 7.521 5.022 1.00 92.00 88 ILE A O 1
ATOM 690 N N . PRO A 1 89 ? -1.924 9.052 4.957 1.00 90.81 89 PRO A N 1
ATOM 691 C CA . PRO A 1 89 ? -2.345 9.744 6.176 1.00 90.81 89 PRO A CA 1
ATOM 692 C C . PRO A 1 89 ? -3.810 10.185 6.175 1.00 90.81 89 PRO A C 1
ATOM 694 O O . PRO A 1 89 ? -4.513 10.009 7.173 1.00 90.81 89 PRO A O 1
ATOM 697 N N . TRP A 1 90 ? -4.304 10.735 5.062 1.00 89.31 90 TRP A N 1
ATOM 698 C CA . TRP A 1 90 ? -5.689 11.208 4.980 1.00 89.31 90 TRP A CA 1
ATOM 699 C C . TRP A 1 90 ? -6.690 10.049 5.080 1.00 89.31 90 TRP A C 1
ATOM 701 O O . TRP A 1 90 ? -7.745 10.198 5.704 1.00 89.31 90 TRP A O 1
ATOM 711 N N . SER A 1 91 ? -6.355 8.884 4.513 1.00 93.06 91 SER A N 1
ATOM 712 C CA . SER A 1 91 ? -7.229 7.707 4.518 1.00 93.06 91 SER A CA 1
ATOM 713 C C . SER A 1 91 ? -7.385 7.170 5.939 1.00 93.06 91 SER A C 1
ATOM 715 O O . SER A 1 91 ? -8.501 6.977 6.424 1.00 93.06 91 SER A O 1
ATOM 717 N N . T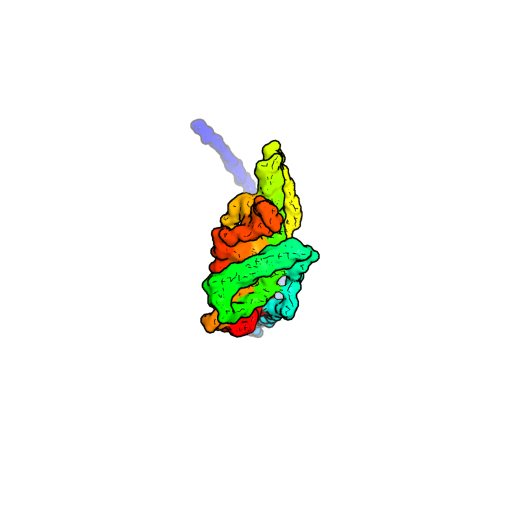YR A 1 92 ? -6.272 7.068 6.666 1.00 92.50 92 TYR A N 1
ATOM 718 C CA . TYR A 1 92 ? -6.258 6.577 8.034 1.00 92.50 92 TYR A CA 1
ATOM 719 C C . TYR A 1 92 ? -6.899 7.568 9.013 1.00 92.50 92 TYR A C 1
ATOM 721 O O . TYR A 1 92 ? -7.666 7.182 9.896 1.00 92.50 92 TYR A O 1
ATOM 729 N N . GLN A 1 93 ? -6.697 8.875 8.819 1.00 91.69 93 GLN A N 1
ATOM 730 C CA . GLN A 1 93 ? -7.417 9.888 9.594 1.00 91.69 93 GLN A CA 1
ATOM 731 C C . GLN A 1 93 ? -8.937 9.801 9.400 1.00 91.69 93 GLN A C 1
ATOM 733 O O . GLN A 1 93 ? -9.686 10.000 10.361 1.00 91.69 93 GLN A O 1
ATOM 738 N N . ASN A 1 94 ? -9.411 9.516 8.184 1.00 89.38 94 ASN A N 1
ATOM 739 C CA . ASN A 1 94 ? -10.837 9.326 7.919 1.00 89.38 94 ASN A CA 1
ATOM 740 C C . ASN A 1 94 ? -11.371 8.070 8.610 1.00 89.38 94 ASN A C 1
ATOM 742 O O . ASN A 1 94 ? -12.393 8.160 9.295 1.00 89.38 94 ASN A O 1
ATOM 746 N N . PHE A 1 95 ? -10.645 6.954 8.523 1.00 91.00 95 PHE A N 1
ATOM 747 C CA . PHE A 1 95 ? -10.941 5.733 9.271 1.00 91.00 95 PHE A CA 1
ATOM 748 C C . PHE A 1 95 ? -11.096 6.007 10.776 1.00 91.00 95 PHE A C 1
ATOM 750 O O . PHE A 1 95 ? -12.143 5.720 11.361 1.00 91.00 95 PHE A O 1
ATOM 757 N N . LEU A 1 96 ? -10.119 6.672 11.404 1.00 90.62 96 LEU A N 1
ATOM 758 C CA . LEU A 1 96 ? -10.170 7.007 12.832 1.00 90.62 96 LEU A CA 1
ATOM 759 C C . LEU A 1 96 ? -11.361 7.909 13.189 1.00 90.62 96 LEU A C 1
ATOM 761 O O . LEU A 1 96 ? -12.013 7.709 14.217 1.00 90.62 96 LEU A O 1
ATOM 765 N N . LYS A 1 97 ? -11.666 8.912 12.355 1.00 88.81 97 LYS A N 1
ATOM 766 C CA . LYS A 1 97 ? -12.822 9.804 12.557 1.00 88.81 97 LYS A CA 1
ATOM 767 C C . LYS A 1 97 ? -14.140 9.036 12.483 1.00 88.81 97 LYS A C 1
ATOM 769 O O . LYS A 1 97 ? -15.032 9.284 13.291 1.00 88.81 97 LYS A O 1
ATOM 774 N N . ASN A 1 98 ? -14.270 8.116 11.536 1.00 86.19 98 ASN A N 1
ATOM 775 C CA . ASN A 1 98 ? -15.488 7.339 11.338 1.00 86.19 98 ASN A CA 1
ATOM 776 C C . ASN A 1 98 ? -15.674 6.271 12.419 1.00 86.19 98 ASN A C 1
ATOM 778 O O . ASN A 1 98 ? -16.781 6.134 12.935 1.00 86.19 98 ASN A O 1
ATOM 782 N N . ARG A 1 99 ? -14.595 5.607 12.849 1.00 81.94 99 ARG A N 1
ATOM 783 C CA . ARG A 1 99 ? -14.616 4.667 13.980 1.00 81.94 99 ARG A CA 1
ATOM 784 C C . ARG A 1 99 ? -15.085 5.347 15.270 1.00 81.94 99 ARG A C 1
ATOM 786 O O . ARG A 1 99 ? -15.916 4.802 15.987 1.00 81.94 99 ARG A O 1
ATOM 793 N N . LYS A 1 100 ? -14.645 6.588 15.525 1.00 77.75 100 LYS A N 1
ATOM 794 C CA . LYS A 1 100 ? -15.146 7.401 16.653 1.00 77.75 100 LYS A CA 1
ATOM 795 C C . LYS A 1 100 ? -16.643 7.708 16.542 1.00 77.75 100 LYS A C 1
ATOM 797 O O . LYS A 1 100 ? -17.345 7.633 17.543 1.00 77.75 100 LYS A O 1
ATOM 802 N N . LYS A 1 101 ? -17.144 8.016 15.341 1.00 70.69 101 LYS A N 1
ATOM 803 C CA . LYS A 1 101 ? -18.575 8.288 15.100 1.00 70.69 101 LYS A CA 1
ATOM 804 C C . LYS A 1 101 ? -19.459 7.047 15.225 1.00 70.69 101 LYS A C 1
ATOM 806 O O . LYS A 1 101 ? -20.610 7.164 15.622 1.00 70.69 101 LYS A O 1
ATOM 811 N N . GLN A 1 102 ? -18.937 5.865 14.911 1.00 62.91 102 GLN A N 1
ATOM 812 C CA . GLN A 1 102 ? -19.653 4.608 15.142 1.00 62.91 102 GLN A CA 1
ATOM 813 C C . GLN A 1 102 ? -19.781 4.279 16.642 1.00 62.91 102 GLN A C 1
ATOM 815 O O . GLN A 1 102 ? -20.706 3.570 17.020 1.00 62.91 102 GLN A O 1
ATOM 820 N N . GLY A 1 103 ? -18.914 4.843 17.495 1.00 54.12 103 GLY A N 1
ATOM 821 C CA . GLY A 1 103 ? -19.039 4.790 18.958 1.00 54.12 103 GLY A CA 1
ATOM 822 C C . GLY A 1 103 ? -19.774 5.979 19.597 1.00 54.12 103 GLY A C 1
ATOM 823 O O . GLY A 1 103 ? -20.163 5.893 20.757 1.00 54.12 103 GLY A O 1
ATOM 824 N N . VAL A 1 104 ? -19.972 7.089 18.875 1.00 47.88 104 VAL A N 1
ATOM 825 C CA . VAL A 1 104 ? -20.623 8.308 19.384 1.00 47.88 104 VAL A CA 1
ATOM 826 C C . VAL A 1 104 ? -21.469 8.944 18.280 1.00 47.88 104 VAL A C 1
ATOM 828 O O . VAL A 1 104 ? -20.947 9.518 17.322 1.00 47.88 104 VAL A O 1
ATOM 831 N N . SER A 1 105 ? -22.793 8.897 18.435 1.00 47.91 105 SER A N 1
ATOM 832 C CA . SER A 1 105 ? -23.726 9.656 17.604 1.00 47.91 105 SER A CA 1
ATOM 833 C C . SER A 1 105 ? -23.511 11.162 17.805 1.00 47.91 105 SER A C 1
ATOM 835 O O . SER A 1 105 ? -23.967 11.718 18.803 1.00 47.91 105 SER A O 1
ATOM 837 N N . GLY A 1 106 ? -22.845 11.851 16.872 1.00 42.38 106 GLY A N 1
ATOM 838 C CA . GLY A 1 106 ? -22.897 13.316 16.840 1.00 42.38 106 GLY A CA 1
ATOM 839 C C . GLY A 1 106 ? -21.733 14.052 16.173 1.00 42.38 106 GLY A C 1
ATOM 840 O O . GLY A 1 106 ? -20.582 13.918 16.565 1.00 42.38 106 GLY A O 1
ATOM 841 N N . ALA A 1 107 ? -22.120 14.935 15.249 1.00 40.44 107 ALA A N 1
ATOM 842 C CA . ALA A 1 107 ? -21.417 16.100 14.698 1.00 40.44 107 ALA A CA 1
ATOM 843 C C . ALA A 1 107 ? -20.260 15.901 13.677 1.00 40.44 107 ALA A C 1
ATOM 845 O O . ALA A 1 107 ? -19.412 15.011 13.797 1.00 40.44 107 ALA A O 1
ATOM 846 N N . PRO A 1 108 ? -20.203 16.752 12.627 1.00 45.56 108 PRO A N 1
ATOM 847 C CA . PRO A 1 108 ? -19.154 16.716 11.613 1.00 4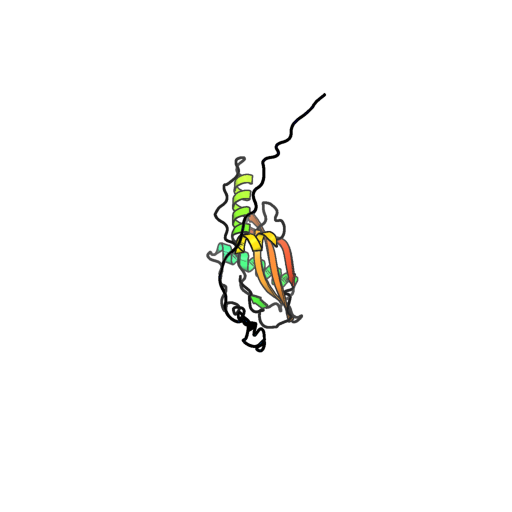5.56 108 PRO A CA 1
ATOM 848 C C . PRO A 1 108 ? -17.855 17.363 12.121 1.00 45.56 108 PRO A C 1
ATOM 850 O O . PRO A 1 108 ? -17.860 18.441 12.711 1.00 45.56 108 PRO A O 1
ATOM 853 N N . ALA A 1 109 ? -16.722 16.710 11.854 1.00 50.38 109 ALA A N 1
ATOM 854 C CA . ALA A 1 109 ? -15.395 17.239 12.154 1.00 50.38 109 ALA A CA 1
ATOM 855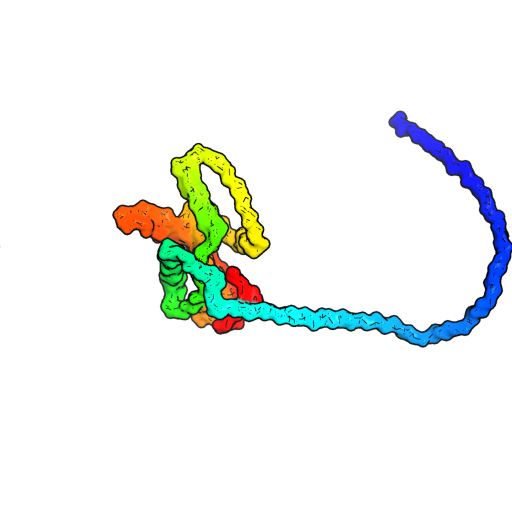 C C . ALA A 1 109 ? -14.947 18.242 11.076 1.00 50.38 109 ALA A C 1
ATOM 857 O O . ALA A 1 109 ? -15.114 17.992 9.881 1.00 50.38 109 ALA A O 1
ATOM 858 N N . ARG A 1 110 ? -14.348 19.357 11.505 1.00 42.81 110 ARG A N 1
ATOM 859 C CA . ARG A 1 110 ? -13.771 20.400 10.640 1.00 42.81 110 ARG A CA 1
ATOM 860 C C . ARG A 1 110 ? -12.539 19.858 9.873 1.00 42.81 110 ARG A C 1
ATOM 862 O O . ARG A 1 110 ? -11.798 19.062 10.458 1.00 42.81 110 ARG A O 1
ATOM 869 N N . PRO A 1 111 ? -12.286 20.252 8.608 1.00 46.84 111 PRO A N 1
ATOM 870 C CA . PRO A 1 111 ? -11.126 19.764 7.854 1.00 46.84 111 PRO A CA 1
ATOM 871 C C . PRO A 1 111 ? -9.808 20.329 8.410 1.00 46.84 111 PRO A C 1
ATOM 873 O O . PRO A 1 111 ? -9.736 21.517 8.728 1.00 46.84 111 PRO A O 1
ATOM 876 N N . LEU A 1 112 ? -8.769 19.492 8.506 1.00 51.69 112 LEU A N 1
ATOM 877 C CA . LEU A 1 112 ? -7.382 19.963 8.612 1.00 51.69 112 LEU A CA 1
ATOM 878 C C . LEU A 1 112 ? -6.930 20.501 7.244 1.00 51.69 112 LEU A C 1
ATOM 880 O O . LEU A 1 112 ? -7.441 20.057 6.219 1.00 51.69 112 LEU A O 1
ATOM 884 N N . ARG A 1 113 ? -5.979 21.447 7.234 1.00 48.69 113 ARG A N 1
ATOM 885 C CA . ARG A 1 113 ? -5.334 21.942 6.006 1.00 48.69 113 ARG A CA 1
ATOM 886 C C . ARG A 1 113 ? -4.674 20.771 5.267 1.00 48.69 113 ARG A C 1
ATOM 888 O O . ARG A 1 113 ? -3.765 20.151 5.807 1.00 48.69 113 ARG A O 1
ATOM 895 N N . GLU A 1 114 ? -5.169 20.493 4.069 1.00 60.88 114 GLU A N 1
ATOM 896 C CA . GLU A 1 114 ? -4.711 19.444 3.153 1.00 60.88 114 GLU A CA 1
ATOM 897 C C . GLU A 1 114 ? -3.576 19.997 2.278 1.00 60.88 114 GLU A C 1
ATOM 899 O O . GLU A 1 114 ? -3.634 21.160 1.866 1.00 60.88 114 GLU A O 1
ATOM 904 N N . SER A 1 115 ? -2.523 19.211 2.031 1.00 64.75 115 SER A N 1
ATOM 905 C CA . SER A 1 115 ? -1.497 19.591 1.050 1.00 64.75 115 SER A CA 1
ATOM 906 C C . SER A 1 115 ? -2.017 19.379 -0.377 1.00 64.75 115 SER A C 1
ATOM 908 O O . SER A 1 115 ? -2.896 18.552 -0.609 1.00 64.75 115 SER A O 1
ATOM 910 N N . GLU A 1 116 ? -1.464 20.096 -1.358 1.00 63.31 116 GLU A N 1
ATOM 911 C CA . GLU A 1 116 ? -1.856 19.941 -2.771 1.00 63.31 116 GLU A CA 1
ATOM 912 C C . GLU A 1 116 ? -1.629 18.506 -3.281 1.00 63.31 116 GLU A C 1
ATOM 914 O O . GLU A 1 116 ? -2.444 17.980 -4.035 1.00 63.31 116 GLU A O 1
ATOM 919 N N . GLN A 1 117 ? -0.572 17.836 -2.804 1.00 60.44 117 GLN A N 1
ATOM 920 C CA . GLN A 1 117 ? -0.306 16.425 -3.103 1.00 60.44 117 GLN A CA 1
ATOM 921 C C . GLN A 1 117 ? -1.377 15.494 -2.523 1.00 60.44 117 GLN A C 1
ATOM 923 O O . GLN A 1 117 ? -1.862 14.623 -3.238 1.00 60.44 117 GLN A O 1
ATOM 928 N N . GLN A 1 118 ? -1.802 15.709 -1.272 1.00 60.62 118 GLN A N 1
ATOM 929 C CA . GLN A 1 118 ? -2.870 14.912 -0.655 1.00 60.62 118 GLN A CA 1
ATOM 930 C C . GLN A 1 118 ? -4.212 15.103 -1.372 1.00 60.62 118 GLN A C 1
ATOM 932 O O . GLN A 1 118 ? -4.938 14.134 -1.586 1.00 60.62 118 GLN A O 1
ATOM 937 N N . ALA A 1 119 ? -4.521 16.330 -1.801 1.00 62.75 119 ALA A N 1
ATOM 938 C CA . ALA A 1 119 ? -5.737 16.618 -2.557 1.00 62.75 119 ALA A CA 1
ATOM 939 C C . ALA A 1 119 ? -5.740 15.929 -3.935 1.00 62.75 119 ALA A C 1
ATOM 941 O O . ALA A 1 119 ? -6.761 15.381 -4.355 1.00 62.75 119 ALA A O 1
ATOM 942 N N . GLN A 1 120 ? -4.595 15.924 -4.625 1.00 64.44 120 GLN A N 1
ATOM 943 C CA . GLN A 1 120 ? -4.437 15.254 -5.916 1.00 64.44 120 GLN A CA 1
ATOM 944 C C . GLN A 1 120 ? -4.521 13.727 -5.784 1.00 64.44 120 GLN A C 1
ATOM 946 O O . GLN A 1 120 ? -5.208 13.080 -6.573 1.00 64.44 120 GLN A O 1
ATOM 951 N N . GLU A 1 121 ? -3.861 13.150 -4.779 1.00 64.38 121 GLU A N 1
ATOM 952 C CA . GLU A 1 121 ? -3.921 11.717 -4.478 1.00 64.38 121 GLU A CA 1
ATOM 953 C C . GLU A 1 121 ? -5.364 11.287 -4.185 1.00 64.38 121 GLU A C 1
ATOM 955 O O . GLU A 1 121 ? -5.872 10.329 -4.765 1.00 64.38 121 GLU A O 1
ATOM 960 N N . ARG A 1 122 ? -6.086 12.070 -3.379 1.00 69.62 122 ARG A N 1
ATOM 961 C CA . ARG A 1 122 ? -7.497 11.828 -3.076 1.00 69.62 122 ARG A CA 1
ATOM 962 C C . ARG A 1 122 ? -8.404 11.889 -4.305 1.00 69.62 122 ARG A C 1
ATOM 964 O O . ARG A 1 122 ? -9.395 11.165 -4.350 1.00 69.62 122 ARG A O 1
ATOM 971 N N . ALA A 1 123 ? -8.096 12.736 -5.285 1.00 68.69 123 ALA A N 1
ATOM 972 C CA . ALA A 1 123 ? -8.874 12.833 -6.520 1.00 68.69 123 ALA A CA 1
ATOM 973 C C . ALA A 1 123 ? -8.741 11.583 -7.410 1.00 68.69 123 ALA A C 1
ATOM 975 O O . ALA A 1 123 ? -9.651 11.293 -8.185 1.00 68.69 123 ALA A O 1
ATOM 976 N N . MET A 1 124 ? -7.628 10.850 -7.298 1.00 71.38 124 MET A N 1
ATOM 977 C CA . MET A 1 124 ? -7.364 9.621 -8.059 1.00 71.38 124 MET A CA 1
ATOM 978 C C . MET A 1 124 ? -7.606 8.338 -7.246 1.00 71.38 124 MET A C 1
ATOM 980 O O . MET A 1 124 ? -7.579 7.246 -7.811 1.00 71.38 124 MET A O 1
ATOM 984 N N . ALA A 1 125 ? -7.852 8.465 -5.941 1.00 77.75 125 ALA A N 1
ATOM 985 C CA . ALA A 1 125 ? -8.057 7.352 -5.027 1.00 77.75 125 ALA A CA 1
ATOM 986 C C . ALA A 1 125 ? -9.444 6.692 -5.175 1.00 77.75 125 ALA A C 1
ATOM 988 O O . ALA A 1 125 ? -10.437 7.360 -5.493 1.00 77.75 125 ALA A O 1
ATOM 989 N N . PRO A 1 126 ? -9.561 5.384 -4.875 1.00 84.44 126 PRO A N 1
ATOM 990 C CA . PRO A 1 126 ? -10.850 4.710 -4.809 1.00 84.44 126 PRO A CA 1
ATOM 991 C C . PRO A 1 126 ? -11.719 5.285 -3.679 1.00 84.44 126 PRO A C 1
ATOM 993 O O . PRO A 1 126 ? -11.232 5.776 -2.658 1.00 84.44 126 PRO A O 1
ATOM 996 N N . SER A 1 127 ? -13.040 5.180 -3.834 1.00 87.12 127 SER A N 1
ATOM 997 C CA . SER A 1 127 ? -13.971 5.518 -2.753 1.00 87.12 127 SER A CA 1
ATOM 998 C C . SER A 1 127 ? -13.889 4.479 -1.634 1.00 87.12 127 SER A C 1
ATOM 1000 O O . SER A 1 127 ? -14.197 3.311 -1.854 1.00 87.12 127 SER A O 1
ATOM 1002 N N . LEU A 1 128 ? -13.502 4.919 -0.435 1.00 89.75 128 LEU A N 1
ATOM 1003 C CA . LEU A 1 128 ? -13.363 4.071 0.751 1.00 89.75 128 LEU A CA 1
ATOM 1004 C C . LEU A 1 128 ? -14.645 4.036 1.582 1.00 89.75 128 LEU A C 1
ATOM 1006 O O . LEU A 1 128 ? -15.303 5.066 1.772 1.00 89.75 128 LEU A O 1
ATOM 1010 N N . LYS A 1 129 ? -14.973 2.867 2.142 1.00 90.88 129 LYS A N 1
ATOM 1011 C CA . LYS A 1 129 ? -16.004 2.769 3.184 1.00 90.88 129 LYS A CA 1
ATOM 1012 C C . LYS A 1 129 ? -15.534 3.426 4.486 1.00 90.88 129 LYS A C 1
ATOM 1014 O O . LYS A 1 129 ? -14.340 3.645 4.685 1.00 90.88 129 LYS A O 1
ATOM 1019 N N . PRO A 1 130 ? -16.458 3.739 5.414 1.00 89.75 130 PRO A N 1
ATOM 1020 C CA . PRO A 1 130 ? -16.096 4.421 6.651 1.00 89.75 130 PRO A CA 1
ATOM 1021 C C . PRO A 1 130 ? -15.085 3.673 7.532 1.00 89.75 130 PRO A C 1
ATOM 1023 O O . PRO A 1 130 ? -14.338 4.327 8.255 1.00 89.75 130 PRO A O 1
ATOM 1026 N N . ASP A 1 131 ? -15.071 2.341 7.482 1.00 90.94 131 ASP A N 1
ATOM 1027 C CA . ASP A 1 131 ? -14.167 1.457 8.226 1.00 90.94 131 ASP A CA 1
ATOM 1028 C C . ASP A 1 131 ? -12.897 1.080 7.443 1.00 90.94 131 ASP A C 1
ATOM 1030 O O . ASP A 1 131 ? -12.125 0.244 7.908 1.00 90.94 131 ASP A O 1
ATOM 1034 N N . GLU A 1 132 ? -12.656 1.698 6.286 1.00 94.56 132 GLU A N 1
ATOM 1035 C CA . GLU A 1 132 ? -11.535 1.386 5.400 1.00 94.56 132 GLU A CA 1
ATOM 1036 C C . GLU A 1 132 ? -10.476 2.501 5.394 1.00 94.56 132 GLU A C 1
ATOM 1038 O O . GLU A 1 132 ? -10.780 3.694 5.471 1.00 94.56 132 GLU A O 1
ATOM 1043 N N . TYR A 1 133 ? -9.214 2.100 5.268 1.00 95.50 133 TYR A N 1
ATOM 1044 C CA . TYR A 1 133 ? -8.062 2.956 4.986 1.00 95.50 133 TYR A CA 1
ATOM 1045 C C . TYR A 1 133 ? -7.100 2.232 4.035 1.00 95.50 133 TYR A C 1
ATOM 1047 O O . TYR A 1 133 ? -7.318 1.070 3.682 1.00 95.50 133 TYR A O 1
ATOM 1055 N N . MET A 1 134 ? -6.049 2.923 3.591 1.00 96.25 134 MET A N 1
ATOM 1056 C CA . MET A 1 134 ? -5.131 2.412 2.574 1.00 96.25 134 MET A CA 1
ATOM 1057 C C . MET A 1 134 ? -3.675 2.429 3.027 1.00 96.25 134 MET A C 1
ATOM 1059 O O . MET A 1 134 ? -3.221 3.354 3.709 1.00 96.25 134 MET A O 1
ATOM 1063 N N . VAL A 1 135 ? -2.943 1.410 2.584 1.00 96.88 135 VAL A N 1
ATOM 1064 C CA . VAL A 1 135 ? -1.480 1.385 2.565 1.00 96.88 135 VAL A CA 1
ATOM 1065 C C . VAL A 1 135 ? -1.036 1.444 1.112 1.00 96.88 135 VAL A C 1
ATOM 1067 O O . VAL A 1 135 ? -1.376 0.554 0.333 1.00 96.88 135 VAL A O 1
ATOM 1070 N N . HIS A 1 136 ? -0.292 2.485 0.771 1.00 95.88 136 HIS A N 1
ATOM 1071 C CA . HIS A 1 136 ? 0.296 2.672 -0.545 1.00 95.88 136 HIS A CA 1
ATOM 1072 C C . HIS A 1 136 ? 1.603 1.891 -0.665 1.00 95.88 136 HIS A C 1
ATOM 1074 O O . HIS A 1 136 ? 2.350 1.815 0.310 1.00 95.88 136 HIS A O 1
ATOM 1080 N N . ALA A 1 137 ? 1.909 1.370 -1.853 1.00 95.69 137 ALA A N 1
ATOM 1081 C CA . ALA A 1 137 ? 3.241 0.940 -2.255 1.00 95.69 137 ALA A CA 1
ATOM 1082 C C . ALA A 1 137 ? 3.426 1.019 -3.779 1.00 95.69 137 ALA A C 1
ATOM 1084 O O . ALA A 1 137 ? 2.486 0.833 -4.557 1.00 95.69 137 ALA A O 1
ATOM 1085 N N . TYR A 1 138 ? 4.677 1.164 -4.212 1.00 94.75 138 TYR A N 1
ATOM 1086 C CA . TYR A 1 138 ? 5.059 0.900 -5.595 1.00 94.75 138 TYR A CA 1
ATOM 1087 C C . TYR A 1 138 ? 5.538 -0.541 -5.741 1.00 94.75 138 TYR A C 1
ATOM 1089 O O . TYR A 1 138 ? 6.358 -1.011 -4.950 1.00 94.75 138 TYR A O 1
ATOM 1097 N N . VAL A 1 139 ? 5.053 -1.242 -6.764 1.00 95.38 139 VAL A N 1
ATOM 1098 C CA . VAL A 1 139 ? 5.315 -2.672 -6.961 1.00 95.38 139 VAL A CA 1
ATOM 1099 C C . VAL A 1 139 ? 5.829 -2.930 -8.374 1.00 95.38 139 VAL A C 1
ATOM 1101 O O . VAL A 1 139 ? 5.131 -2.633 -9.338 1.00 95.38 139 VAL A O 1
ATOM 1104 N N . LEU A 1 140 ? 7.035 -3.481 -8.511 1.00 94.75 140 LEU A N 1
ATOM 1105 C CA . LEU A 1 140 ? 7.557 -3.985 -9.784 1.00 94.75 140 LEU A CA 1
ATOM 1106 C C . LEU A 1 140 ? 7.156 -5.446 -9.913 1.00 94.75 140 LEU A C 1
ATOM 1108 O O . LEU A 1 140 ? 7.553 -6.270 -9.085 1.00 94.75 140 LEU A O 1
ATOM 1112 N N . LEU A 1 141 ? 6.373 -5.765 -10.936 1.00 91.38 141 LEU A N 1
ATOM 1113 C CA . LEU A 1 141 ? 5.952 -7.133 -11.211 1.00 91.38 141 LEU A CA 1
ATOM 1114 C C . LEU A 1 141 ? 6.935 -7.836 -12.168 1.00 91.38 141 LEU A C 1
ATOM 1116 O O . LEU A 1 141 ? 7.725 -7.176 -12.849 1.00 91.38 141 LEU A O 1
ATOM 1120 N N . PRO A 1 142 ? 6.902 -9.183 -12.253 1.00 86.81 142 PRO A N 1
ATOM 1121 C CA . PRO A 1 142 ? 7.776 -9.945 -13.153 1.00 86.81 142 PRO A CA 1
ATOM 1122 C C . PRO A 1 142 ? 7.624 -9.616 -14.647 1.00 86.81 142 PRO A C 1
ATOM 1124 O O . PRO A 1 142 ? 8.477 -9.998 -15.443 1.00 86.81 142 PRO A O 1
ATOM 1127 N N . ASP A 1 143 ? 6.557 -8.915 -15.037 1.00 86.25 143 ASP A N 1
ATOM 1128 C CA . ASP A 1 143 ? 6.356 -8.406 -16.397 1.00 86.25 143 ASP A CA 1
ATOM 1129 C C . ASP A 1 143 ? 7.234 -7.178 -16.727 1.00 86.25 143 ASP A C 1
ATOM 1131 O O . ASP A 1 143 ? 7.239 -6.710 -17.868 1.00 86.25 143 ASP A O 1
ATOM 1135 N N . GLY A 1 144 ? 7.988 -6.667 -15.746 1.00 88.12 144 GLY A N 1
ATOM 1136 C CA . GLY A 1 144 ? 8.888 -5.525 -15.886 1.00 88.12 144 GLY A CA 1
ATOM 1137 C C . GLY A 1 144 ? 8.201 -4.164 -15.766 1.00 88.12 144 GLY A C 1
ATOM 1138 O O . GLY A 1 144 ? 8.818 -3.145 -16.097 1.00 88.12 144 GLY A O 1
ATOM 1139 N N . TRP A 1 145 ? 6.945 -4.120 -15.312 1.00 91.56 145 TRP A N 1
ATOM 1140 C CA . TRP A 1 145 ? 6.201 -2.882 -15.107 1.00 91.56 145 TRP A CA 1
ATOM 1141 C C . TRP A 1 145 ? 6.099 -2.518 -13.630 1.00 91.56 145 TRP A C 1
ATOM 1143 O O . TRP A 1 145 ? 5.895 -3.368 -12.764 1.00 91.56 145 TRP A O 1
ATOM 1153 N N . TRP A 1 146 ? 6.211 -1.218 -13.351 1.00 93.88 146 TRP A N 1
ATOM 1154 C CA . TRP A 1 146 ? 5.854 -0.667 -12.049 1.00 93.88 146 TRP A CA 1
ATOM 1155 C C . TRP A 1 146 ? 4.349 -0.426 -11.963 1.00 93.88 146 TRP A C 1
ATOM 1157 O O . TRP A 1 146 ? 3.714 0.029 -12.917 1.00 93.88 146 TRP A O 1
ATOM 1167 N N . HIS A 1 147 ? 3.796 -0.688 -10.788 1.00 93.06 147 HIS A N 1
ATOM 1168 C CA . HIS A 1 147 ? 2.396 -0.497 -10.445 1.00 93.06 147 HIS A CA 1
ATOM 1169 C C . HIS A 1 147 ? 2.307 0.376 -9.195 1.00 93.06 147 HIS A C 1
ATOM 1171 O O . HIS A 1 147 ? 3.036 0.166 -8.225 1.00 93.06 147 HIS A O 1
ATOM 1177 N N . HIS A 1 148 ? 1.402 1.348 -9.223 1.00 92.81 148 HIS A N 1
ATOM 1178 C CA . HIS A 1 148 ? 0.909 2.034 -8.037 1.00 92.81 148 HIS A CA 1
ATOM 1179 C C . HIS A 1 148 ? -0.146 1.131 -7.400 1.00 92.81 148 HIS A C 1
ATOM 1181 O O . HIS A 1 148 ? -1.173 0.857 -8.029 1.00 92.81 148 HIS A O 1
ATOM 1187 N N . VAL A 1 149 ? 0.121 0.630 -6.197 1.00 94.81 149 VAL A N 1
ATOM 1188 C CA . VAL A 1 149 ? -0.743 -0.335 -5.514 1.00 94.81 149 VAL A CA 1
ATOM 1189 C C . VAL A 1 149 ? -1.158 0.223 -4.164 1.00 94.81 149 VAL A C 1
ATOM 1191 O O . VAL A 1 149 ? -0.324 0.406 -3.285 1.00 94.81 149 VAL A O 1
ATOM 1194 N N . ASP A 1 150 ? -2.462 0.394 -3.978 1.00 96.31 150 ASP A N 1
ATOM 1195 C CA . ASP A 1 150 ? -3.042 0.696 -2.676 1.00 96.31 150 ASP A CA 1
ATOM 1196 C C . ASP A 1 150 ? -3.760 -0.544 -2.148 1.00 96.31 150 ASP A C 1
ATOM 1198 O O . ASP A 1 150 ? -4.696 -1.073 -2.761 1.00 96.31 150 ASP A O 1
ATOM 1202 N N . VAL A 1 151 ? -3.319 -1.024 -0.990 1.00 97.69 151 VAL A N 1
ATOM 1203 C CA . VAL A 1 151 ? -3.981 -2.104 -0.263 1.00 97.69 151 VAL A CA 1
ATOM 1204 C C . VAL A 1 151 ? -5.050 -1.488 0.623 1.00 97.69 151 VAL A C 1
ATOM 1206 O O . VAL A 1 151 ? -4.741 -0.788 1.588 1.00 97.69 151 VAL A O 1
ATOM 1209 N N . ILE A 1 152 ? -6.311 -1.762 0.301 1.00 97.62 152 ILE A N 1
ATOM 1210 C CA . ILE A 1 152 ? -7.464 -1.280 1.058 1.00 97.62 152 ILE A CA 1
ATOM 1211 C C . ILE A 1 152 ? -7.739 -2.274 2.179 1.00 97.62 152 ILE A C 1
ATOM 1213 O O . ILE A 1 152 ? -7.943 -3.470 1.937 1.00 97.62 152 ILE A O 1
ATOM 1217 N N . MET A 1 153 ? -7.759 -1.789 3.413 1.00 96.44 153 MET A N 1
ATOM 1218 C CA . MET A 1 153 ? -7.905 -2.625 4.598 1.00 96.44 153 MET A CA 1
ATOM 1219 C C . MET A 1 153 ? -8.738 -1.955 5.684 1.00 96.44 153 MET A C 1
ATOM 1221 O O . MET A 1 153 ? -8.954 -0.747 5.681 1.00 96.44 153 MET A O 1
ATOM 1225 N N . SER A 1 154 ? -9.206 -2.773 6.619 1.00 94.44 154 SER A N 1
ATOM 1226 C CA . SER A 1 154 ? -9.873 -2.337 7.843 1.00 94.44 154 SER A CA 1
ATOM 1227 C C . SER A 1 154 ? -9.243 -3.009 9.057 1.00 94.44 154 SER A C 1
ATOM 1229 O O . SER A 1 154 ? -8.616 -4.065 8.944 1.00 94.44 154 SER A O 1
ATOM 1231 N N . GLU A 1 155 ? -9.491 -2.446 10.232 1.00 92.75 155 GLU A N 1
ATOM 1232 C CA . GLU A 1 155 ? -9.071 -3.011 11.513 1.00 92.75 155 GLU A CA 1
ATOM 1233 C C . GLU A 1 155 ? -10.277 -3.388 12.369 1.00 92.75 155 GLU A C 1
ATOM 1235 O O . GLU A 1 155 ? -11.262 -2.651 12.438 1.00 92.75 155 GLU A O 1
ATOM 1240 N N . SER A 1 156 ? -10.168 -4.508 13.076 1.00 83.94 156 SER A N 1
ATOM 1241 C CA . SER A 1 156 ? -11.133 -4.918 14.095 1.00 83.94 156 SER A CA 1
ATOM 1242 C C . SER A 1 156 ? -10.416 -5.424 15.340 1.00 83.94 156 SER A C 1
ATOM 1244 O O . SER A 1 156 ? -9.314 -5.964 15.259 1.00 83.94 156 SER A O 1
ATOM 1246 N N . GLU A 1 157 ? -11.022 -5.227 16.507 1.00 83.56 157 GLU A N 1
ATOM 1247 C CA . GLU A 1 157 ? -10.540 -5.845 17.740 1.00 83.56 157 GLU A CA 1
ATOM 1248 C C . GLU A 1 157 ? -11.084 -7.267 17.823 1.00 83.56 157 GLU A C 1
ATOM 1250 O O . GLU A 1 157 ? -12.296 -7.480 17.843 1.00 83.56 157 GLU A O 1
ATOM 1255 N N . GLY A 1 158 ? -10.176 -8.239 17.834 1.00 77.25 158 GLY A N 1
ATOM 1256 C CA . GLY A 1 158 ? -10.491 -9.641 18.051 1.00 77.25 158 GLY A CA 1
ATOM 1257 C C . GLY A 1 158 ? -10.076 -10.116 19.448 1.00 77.25 158 GLY A C 1
ATOM 1258 O O . GLY A 1 158 ? -9.417 -9.388 20.195 1.00 77.25 158 GLY A O 1
ATOM 1259 N N . PRO A 1 159 ? -10.384 -11.378 19.796 1.00 75.25 159 PRO A N 1
ATOM 1260 C CA . PRO A 1 159 ? -10.032 -11.968 21.093 1.00 75.25 159 PRO A CA 1
ATOM 1261 C C . PRO A 1 159 ? -8.520 -11.994 21.370 1.00 75.25 159 PRO A C 1
ATOM 1263 O O . PRO A 1 159 ? -8.094 -12.020 22.518 1.00 75.25 159 PRO A O 1
ATOM 1266 N N . SER A 1 160 ? -7.710 -11.994 20.309 1.00 79.12 160 SER A N 1
ATOM 1267 C CA . SER A 1 160 ? -6.245 -12.042 20.337 1.00 79.12 160 SER A CA 1
ATOM 1268 C C . SER A 1 160 ? -5.585 -10.679 20.080 1.00 79.12 160 SER A C 1
ATOM 1270 O O . SER A 1 160 ? -4.388 -10.624 19.803 1.00 79.12 160 SER A O 1
ATOM 1272 N N . GLY A 1 161 ? -6.356 -9.587 20.115 1.00 81.44 161 GLY A N 1
ATOM 1273 C CA . GLY A 1 161 ? -5.890 -8.233 19.813 1.00 81.44 161 GLY A CA 1
ATOM 1274 C C . GLY A 1 161 ? -6.316 -7.727 18.432 1.00 81.44 161 GLY A C 1
ATOM 1275 O O . GLY A 1 161 ? -7.285 -8.208 17.845 1.00 81.44 161 GLY A O 1
ATOM 1276 N N . LEU A 1 162 ? -5.604 -6.711 17.933 1.00 85.00 162 LEU A N 1
ATOM 1277 C CA . LEU A 1 162 ? -5.907 -6.038 16.668 1.00 85.00 162 LEU A CA 1
ATOM 1278 C C . LEU A 1 162 ? -5.759 -6.999 15.479 1.00 85.00 162 LEU A C 1
ATOM 1280 O O . LEU A 1 162 ? -4.695 -7.583 15.277 1.00 85.00 162 LEU A O 1
ATOM 1284 N N . GLN A 1 163 ? -6.816 -7.128 14.684 1.00 90.56 163 GLN A N 1
ATOM 1285 C CA . GLN A 1 163 ? -6.850 -7.933 13.470 1.00 90.56 163 GLN A CA 1
ATOM 1286 C C . GLN A 1 163 ? -7.016 -7.031 12.248 1.00 90.56 163 GLN A C 1
ATOM 1288 O O . GLN A 1 163 ? -7.903 -6.172 12.211 1.00 90.56 163 GLN A O 1
ATOM 1293 N N . PHE A 1 164 ? -6.181 -7.263 11.238 1.00 94.69 164 PHE A N 1
ATOM 1294 C CA . PHE A 1 164 ? -6.261 -6.591 9.946 1.00 94.69 164 PHE A CA 1
ATOM 1295 C C . PHE A 1 164 ? -7.065 -7.439 8.965 1.00 94.69 164 PHE A C 1
ATOM 1297 O O . PHE A 1 164 ? -6.876 -8.652 8.873 1.00 94.69 164 PHE A O 1
ATOM 1304 N N . VAL A 1 165 ? -7.955 -6.793 8.218 1.00 94.50 165 VAL A N 1
ATOM 1305 C CA . VAL A 1 165 ? -8.796 -7.440 7.212 1.00 94.50 165 VAL A CA 1
ATOM 1306 C C . VAL A 1 165 ? -8.518 -6.794 5.866 1.00 94.50 165 VAL A C 1
ATOM 1308 O O . VAL A 1 165 ? -8.658 -5.580 5.712 1.00 94.50 165 VAL A O 1
ATOM 1311 N N . LEU A 1 166 ? -8.149 -7.611 4.880 1.00 96.38 166 LEU A N 1
ATOM 1312 C CA . LEU A 1 166 ? -8.052 -7.173 3.493 1.00 96.38 166 LEU A CA 1
ATOM 1313 C C . LEU A 1 166 ? -9.461 -6.887 2.960 1.00 96.38 166 LEU A C 1
ATOM 1315 O O . LEU A 1 166 ? -10.355 -7.728 3.060 1.00 96.38 166 LEU A O 1
ATOM 1319 N N . ARG A 1 167 ? -9.651 -5.708 2.372 1.00 96.31 167 ARG A N 1
ATOM 1320 C CA . ARG A 1 167 ? -10.919 -5.291 1.756 1.00 96.31 167 ARG A CA 1
ATOM 1321 C C . ARG A 1 167 ? -10.827 -5.215 0.242 1.00 96.31 167 ARG A C 1
ATOM 1323 O O . ARG A 1 167 ? -11.812 -5.485 -0.438 1.00 96.31 167 ARG A O 1
ATOM 1330 N N . GLY A 1 168 ? -9.647 -4.912 -0.285 1.00 95.94 168 GLY A N 1
ATOM 1331 C CA . GLY A 1 168 ? -9.403 -4.921 -1.717 1.00 95.94 168 GLY A CA 1
ATOM 1332 C C . GLY A 1 168 ? -8.040 -4.361 -2.083 1.00 95.94 168 GLY A C 1
ATOM 1333 O O . GLY A 1 168 ? -7.216 -4.050 -1.226 1.00 95.94 168 GLY A O 1
ATOM 1334 N N . PHE A 1 169 ? -7.835 -4.223 -3.385 1.00 96.38 169 PHE A N 1
ATOM 1335 C CA . PHE A 1 169 ? -6.680 -3.557 -3.964 1.00 96.38 169 PHE A CA 1
ATOM 1336 C C . PHE A 1 169 ? -7.173 -2.514 -4.952 1.00 96.38 169 PHE A C 1
ATOM 1338 O O . PHE A 1 169 ? -8.110 -2.776 -5.710 1.00 96.38 169 PHE A O 1
ATOM 1345 N N . PHE A 1 170 ? -6.495 -1.381 -4.988 1.00 94.44 170 PHE A N 1
ATOM 1346 C CA . PHE A 1 170 ? -6.526 -0.474 -6.118 1.00 94.44 170 PHE A CA 1
ATOM 1347 C C . PHE A 1 170 ? -5.158 -0.502 -6.787 1.00 94.44 170 PHE A C 1
ATOM 1349 O O . PHE A 1 170 ? -4.127 -0.452 -6.123 1.00 94.44 170 PHE A O 1
ATOM 1356 N N . GLU A 1 171 ? -5.151 -0.675 -8.102 1.00 92.88 171 GLU A N 1
ATOM 1357 C CA . GLU A 1 171 ? -3.936 -0.916 -8.865 1.00 92.88 171 GLU A CA 1
ATOM 1358 C C . GLU A 1 171 ? -3.971 -0.088 -10.141 1.00 92.88 171 GLU A C 1
ATOM 1360 O O . GLU A 1 171 ? -4.933 -0.148 -10.909 1.00 92.88 171 GLU A O 1
ATOM 1365 N N . MET A 1 172 ? -2.893 0.648 -10.387 1.00 90.44 172 MET A N 1
ATOM 1366 C CA . MET A 1 172 ? -2.681 1.358 -11.638 1.00 90.44 172 MET A CA 1
ATOM 1367 C C . MET A 1 172 ? -1.292 1.041 -12.169 1.00 90.44 172 MET A C 1
ATOM 1369 O O . MET A 1 172 ? -0.286 1.294 -11.504 1.00 90.44 172 MET A O 1
ATOM 1373 N N . ARG A 1 173 ? -1.226 0.518 -13.396 1.00 90.81 173 ARG A N 1
ATOM 1374 C CA . ARG A 1 173 ? 0.052 0.346 -14.086 1.00 90.81 173 ARG A CA 1
ATOM 1375 C C . ARG A 1 173 ? 0.647 1.715 -14.395 1.00 90.81 173 ARG A C 1
ATOM 1377 O O . ARG A 1 173 ? -0.032 2.584 -14.943 1.00 90.81 173 ARG A O 1
ATOM 1384 N N . MET A 1 174 ? 1.924 1.895 -14.089 1.00 88.31 174 MET A N 1
ATOM 1385 C CA . MET A 1 174 ? 2.646 3.112 -14.434 1.00 88.31 174 MET A CA 1
ATOM 1386 C C . MET A 1 174 ? 2.848 3.228 -15.957 1.00 88.31 174 MET A C 1
ATOM 1388 O O . MET A 1 174 ? 2.918 2.216 -16.662 1.00 88.31 174 MET A O 1
ATOM 1392 N N . PRO A 1 175 ? 2.951 4.455 -16.499 1.00 79.94 175 PRO A N 1
ATOM 1393 C CA . PRO A 1 175 ? 2.918 4.684 -17.945 1.00 79.94 175 PRO A CA 1
ATOM 1394 C C . PRO A 1 175 ? 4.157 4.187 -18.708 1.00 79.94 175 PRO A C 1
ATOM 1396 O O . PRO A 1 175 ? 4.092 4.077 -19.931 1.00 79.94 175 PRO A O 1
ATOM 1399 N N . LEU A 1 176 ? 5.272 3.878 -18.034 1.00 76.56 176 LEU A N 1
ATOM 1400 C CA . LEU A 1 176 ? 6.530 3.481 -18.676 1.00 76.56 176 LEU A CA 1
ATOM 1401 C C . LEU A 1 176 ? 7.017 2.108 -18.172 1.00 76.56 176 LEU A C 1
ATOM 1403 O O . LEU A 1 176 ? 7.105 1.928 -16.955 1.00 76.56 176 LEU A O 1
ATOM 1407 N N . PRO A 1 177 ? 7.380 1.170 -19.074 1.00 73.50 177 PRO A N 1
ATOM 1408 C CA . PRO A 1 177 ? 8.008 -0.091 -18.698 1.00 73.50 177 PRO A CA 1
ATOM 1409 C C . PRO A 1 177 ? 9.457 0.179 -18.339 1.00 73.50 177 PRO A C 1
ATOM 1411 O O . PRO A 1 177 ? 10.241 0.629 -19.177 1.00 73.50 177 PRO A O 1
ATOM 1414 N N . T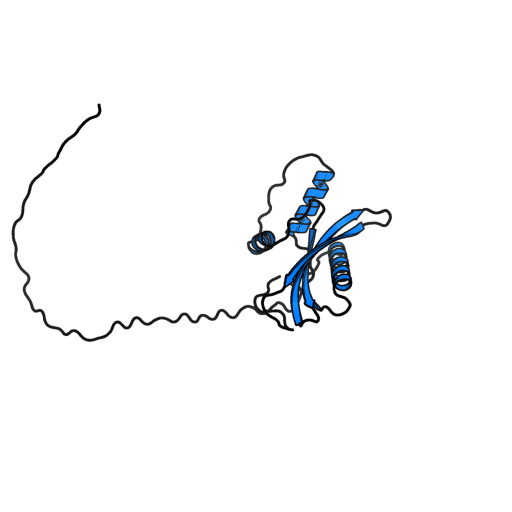HR A 1 178 ? 9.832 -0.080 -17.098 1.00 73.25 178 THR A N 1
ATOM 1415 C CA . THR A 1 178 ? 11.214 0.090 -16.674 1.00 73.25 178 THR A CA 1
ATOM 1416 C C . THR A 1 178 ? 11.466 -0.718 -15.416 1.00 73.25 178 THR A C 1
ATOM 1418 O O . THR A 1 178 ? 10.698 -0.655 -14.464 1.00 73.25 178 THR A O 1
ATOM 1421 N N . VAL A 1 179 ? 12.587 -1.439 -15.391 1.00 74.19 179 VAL A N 1
ATOM 1422 C CA . VAL A 1 179 ? 13.077 -2.112 -14.178 1.00 74.19 179 VAL A CA 1
ATOM 1423 C C . VAL A 1 179 ? 13.465 -1.104 -13.091 1.00 74.19 179 VAL A C 1
ATOM 1425 O O . VAL A 1 179 ? 13.403 -1.398 -11.904 1.00 74.19 179 VAL A O 1
ATOM 1428 N N . HIS A 1 180 ? 13.811 0.125 -13.477 1.00 82.00 180 HIS A N 1
ATOM 1429 C CA . HIS A 1 180 ? 14.022 1.235 -12.552 1.00 82.00 180 HIS A CA 1
ATOM 1430 C C . HIS A 1 180 ? 12.741 2.037 -12.377 1.00 82.00 180 HIS A C 1
ATOM 1432 O O . HIS A 1 180 ? 11.994 2.219 -13.331 1.00 82.00 180 HIS A O 1
ATOM 1438 N N . MET A 1 181 ? 12.502 2.572 -11.186 1.00 82.25 181 MET A N 1
ATOM 1439 C CA . MET A 1 181 ? 11.333 3.415 -10.963 1.00 82.25 181 MET A CA 1
ATOM 1440 C C . MET A 1 181 ? 11.346 4.645 -11.897 1.00 82.25 181 MET A C 1
ATOM 1442 O O . MET A 1 181 ? 12.406 5.259 -12.063 1.00 82.25 181 MET A O 1
ATOM 1446 N N . PRO A 1 182 ? 10.214 5.019 -12.525 1.00 79.56 182 PRO A N 1
ATOM 1447 C CA . PRO A 1 182 ? 10.167 6.171 -13.421 1.00 79.56 182 PRO A CA 1
ATOM 1448 C C . PRO A 1 182 ? 10.562 7.475 -12.720 1.00 79.56 182 PRO A C 1
ATOM 1450 O O . PRO A 1 182 ? 10.174 7.718 -11.582 1.00 79.56 182 PRO A O 1
ATOM 1453 N N . LYS A 1 183 ? 11.292 8.356 -13.415 1.00 79.56 183 LYS A N 1
ATOM 1454 C CA . LYS A 1 183 ? 11.578 9.711 -12.911 1.00 79.56 183 LYS A CA 1
ATOM 1455 C C . LYS A 1 183 ? 10.282 10.486 -12.673 1.00 79.56 183 LYS A C 1
ATOM 1457 O O . LYS A 1 183 ? 9.299 10.277 -13.378 1.00 79.56 183 LYS A O 1
ATOM 1462 N N . GLY A 1 184 ? 10.306 11.415 -11.723 1.00 72.12 184 GLY A N 1
ATOM 1463 C CA . GLY A 1 184 ? 9.135 12.208 -11.352 1.00 72.12 184 GLY A CA 1
ATOM 1464 C C . GLY A 1 184 ? 8.183 11.504 -10.388 1.00 72.12 184 GLY A C 1
ATOM 1465 O O . GLY A 1 184 ? 7.230 12.138 -9.944 1.00 72.12 184 GLY A O 1
ATOM 1466 N N . VAL A 1 185 ? 8.439 10.238 -10.033 1.00 74.50 185 VAL A N 1
ATOM 1467 C CA . VAL A 1 185 ? 7.705 9.577 -8.954 1.00 74.50 185 VAL A CA 1
ATOM 1468 C C . VAL A 1 185 ? 7.987 10.305 -7.652 1.00 74.50 185 VAL A C 1
ATOM 1470 O O . VAL A 1 185 ? 9.126 10.392 -7.192 1.00 74.50 185 VAL A O 1
ATOM 1473 N N . VAL A 1 186 ? 6.908 10.809 -7.077 1.00 70.06 186 VAL A N 1
ATOM 1474 C CA . VAL A 1 186 ? 6.851 11.321 -5.720 1.00 70.06 186 VAL A CA 1
ATOM 1475 C C . VAL A 1 186 ? 5.908 10.408 -4.954 1.00 70.06 186 VAL A C 1
ATOM 1477 O O . VAL A 1 186 ? 4.911 9.931 -5.497 1.00 70.06 186 VAL A O 1
ATOM 1480 N N . CYS A 1 187 ? 6.298 10.098 -3.732 1.00 67.12 187 CYS A N 1
ATOM 1481 C CA . CYS A 1 187 ? 5.508 9.322 -2.799 1.00 67.12 187 CYS A CA 1
ATOM 1482 C C . CYS A 1 187 ? 4.840 10.282 -1.816 1.00 67.12 187 CYS A C 1
ATOM 1484 O O . CYS A 1 187 ? 5.424 11.367 -1.559 1.00 67.12 187 CYS A O 1
#

Sequence (187 aa):
MKGKSVMMKKKINQAILKGFSVVFLVVFLCSPGWTKVAIQGSVAMPQPPAENPHPPQTPEDQRRVDFAVQQIRAKYGAGPEIRWPHVIPWSYQNFLKNRKKQGVSGAPARPLRESEQQAQERAMAPSLKPDEYMVHAYVLLPDGWWHHVDVIMSESEGPSGLQFVLRGFFEMRMPLPTVHMPKGVVC

Secondary structure (DSSP, 8-state):
-------------------------------------------PPPPPPSS-SS---SHHHHHHHHHHHHHHHHHH-S--EEEEEEE-HHHHHHHHHHHHHHHS---PPPPPPPPHHHHHHHHHSPPPPTT-EEEEEEEE-TTSEEEEEEEEEEEEEETTEEEEEEEEEEEEEEEEE-SSPPTT---

pLDDT: mean 74.41, std 21.64, range [33.81, 98.0]

Radius of gyration: 32.72 Å; chains: 1; bounding box: 64×89×69 Å

Foldseek 3Di:
DDDDDDDDDDDDDDDDDDDDDDDDDDDDDDDDPPPPPPPPPPVPFAADDPAQPADQDDPVFVVVQVVLVVVVCVVQPPAKDKHNKGWLVVQVVQLVVLVVCVVPPDDDDDDDDDDPVSVVCVVVDDDADSQKTWIWIWIQHPVQWIKTKIFIWGWDQDPVGIDIDGPDMDIDTDPDRHNGDDGNDDD